Protein AF-A0A842VTM1-F1 (afdb_monomer_lite)

pLDDT: mean 89.2, std 11.97, range [50.06, 98.5]

Radius of gyration: 24.58 Å; chains: 1; bounding box: 63×64×57 Å

Secondary structure (DSSP, 8-state):
--HHHHHHHHHHHHHHHHHHHHHHHHHHHHHHHHHHHHGGGS--S---------------GGGS-HHHHHHHHHHHHHHHHHHHHHHHHHHTS-SS-SHHHHHHHHHHHHHHHHHHHHHHHHHHHHHH--SHHHHHHHHHHHHHHHHHHHHHHHHHHHHH----PPPPS-SEEEEETTEEEEEPTTT--EEEEEEEEE-SS-SSEEEEEE-SS-EEEEEGGGHHHHHHHHHTT-HHHHHHHHHHHT-TT--TTEETTTTEE--TTTSEEEEEEETTEEEEEEEE-TT--EEEEE-

Sequence (295 aa):
MSKLKEEQEKLEEQIWRIRDDISTLEQVKDKILNYFNSDNAGRSESAENSSILDGPLYYSADKVENTTKRMWVKDIKETYYMIVSAWQMLNACPRNEGKKRIEKAKSCIKFLRIAESAFGQSASELEILTDDEAKKLNKAWADAFQKCKAIINEAVDIFMGKEKPVPPKVNVKKINDNNFQLLCGVCGAVAVEFSVGKTWYHQNPGVLYTGIVKSTALHINHAESIMKLLEAHNIAELHKYLHEYMCYEGIDAYCPKCNKVYCSEHYRTREVWDEGFYDCTYGWCPEGHKRMIDD

Structure (mmCIF, N/CA/C/O backbone):
data_AF-A0A842VTM1-F1
#
_entry.id   AF-A0A842VTM1-F1
#
loop_
_atom_site.group_PDB
_atom_site.id
_atom_site.type_symbol
_atom_site.label_atom_id
_atom_site.label_alt_id
_atom_site.label_comp_id
_atom_site.label_asym_id
_atom_site.label_entity_id
_atom_site.label_seq_id
_atom_site.pdbx_PDB_ins_code
_atom_site.Cartn_x
_atom_site.Cartn_y
_atom_site.Cartn_z
_atom_site.occupancy
_atom_site.B_iso_or_equiv
_atom_site.auth_seq_id
_atom_site.auth_comp_id
_atom_site.auth_asym_id
_atom_site.auth_atom_id
_atom_site.pdbx_PDB_model_num
ATOM 1 N N . MET A 1 1 ? -5.957 -34.776 14.500 1.00 59.72 1 MET A N 1
ATOM 2 C CA . MET A 1 1 ? -4.765 -33.950 14.803 1.00 59.72 1 MET A CA 1
ATOM 3 C C . MET A 1 1 ? -5.245 -32.615 15.346 1.00 59.72 1 MET A C 1
ATOM 5 O O . MET A 1 1 ? -6.316 -32.189 14.936 1.00 59.72 1 MET A O 1
ATOM 9 N N . SER A 1 2 ? -4.547 -31.994 16.303 1.00 87.69 2 SER A N 1
ATOM 10 C CA . SER A 1 2 ? -4.934 -30.656 16.774 1.00 87.69 2 SER A CA 1
ATOM 11 C C . SER A 1 2 ? -4.714 -29.635 15.652 1.00 87.69 2 SER A C 1
ATOM 13 O O . SER A 1 2 ? -3.753 -29.759 14.898 1.00 87.69 2 SER A O 1
ATOM 15 N N . LYS A 1 3 ? -5.582 -28.622 15.552 1.00 84.00 3 LYS A N 1
ATOM 16 C CA . LYS A 1 3 ? -5.487 -27.518 14.576 1.00 84.00 3 LYS A CA 1
ATOM 17 C C . LYS A 1 3 ? -4.087 -26.877 14.523 1.00 84.00 3 LYS A C 1
ATOM 19 O O . LYS A 1 3 ? -3.592 -26.545 13.457 1.00 84.00 3 LYS A O 1
ATOM 24 N N . LEU A 1 4 ? -3.418 -26.801 15.676 1.00 78.75 4 LEU A N 1
ATOM 25 C CA . LEU A 1 4 ? -2.038 -26.322 15.806 1.00 78.75 4 LEU A CA 1
ATOM 26 C C . LEU A 1 4 ? -1.020 -27.162 15.022 1.00 78.75 4 LEU A C 1
ATOM 28 O O . LEU A 1 4 ? -0.070 -26.615 14.474 1.00 78.75 4 LEU A O 1
ATOM 32 N N . LYS A 1 5 ? -1.201 -28.486 14.966 1.00 82.88 5 LYS A N 1
ATOM 33 C CA . LYS A 1 5 ? -0.286 -29.375 14.242 1.00 82.88 5 LYS A CA 1
ATOM 34 C C . LYS A 1 5 ? -0.409 -29.189 12.727 1.00 82.88 5 LYS A C 1
ATOM 36 O O . LYS A 1 5 ? 0.606 -29.148 12.047 1.00 82.88 5 LYS A O 1
ATOM 41 N N . GLU A 1 6 ? -1.630 -29.011 12.229 1.00 87.62 6 GLU A N 1
ATOM 42 C CA . GLU A 1 6 ? -1.896 -28.726 10.812 1.00 87.62 6 GLU A CA 1
ATOM 43 C C . GLU A 1 6 ? -1.323 -27.361 10.392 1.00 87.62 6 GLU A C 1
ATOM 45 O O . GLU A 1 6 ? -0.655 -27.254 9.366 1.00 87.62 6 GLU A O 1
ATOM 50 N N . GLU A 1 7 ? -1.498 -26.324 11.219 1.00 84.00 7 GLU A N 1
ATOM 51 C CA . GLU A 1 7 ? -0.888 -25.007 10.983 1.00 84.00 7 GLU A CA 1
ATOM 52 C C . GLU A 1 7 ? 0.648 -25.071 10.992 1.00 84.00 7 GLU A C 1
ATOM 54 O O . GLU A 1 7 ? 1.300 -24.386 10.203 1.00 84.00 7 GLU A O 1
ATOM 59 N N . GLN A 1 8 ? 1.232 -25.914 11.849 1.00 82.25 8 GLN A N 1
ATOM 60 C CA . GLN A 1 8 ? 2.676 -26.120 11.899 1.00 82.25 8 GLN A CA 1
ATOM 61 C C . GLN A 1 8 ? 3.205 -26.853 10.658 1.00 82.25 8 GLN A C 1
ATOM 63 O O . GLN A 1 8 ? 4.218 -26.430 10.107 1.00 82.25 8 GLN A O 1
ATOM 68 N N . GLU A 1 9 ? 2.535 -27.914 10.206 1.00 87.62 9 GLU A N 1
ATOM 69 C CA . GLU A 1 9 ? 2.903 -28.644 8.982 1.00 87.62 9 GLU A CA 1
ATOM 70 C C . GLU A 1 9 ? 2.805 -27.727 7.750 1.00 87.62 9 GLU A C 1
ATOM 72 O O . GLU A 1 9 ? 3.742 -27.661 6.952 1.00 87.62 9 GLU A O 1
ATOM 77 N N . LYS A 1 10 ? 1.735 -26.922 7.651 1.00 86.62 10 LYS A N 1
ATOM 78 C CA . LYS A 1 10 ? 1.580 -25.918 6.585 1.00 86.62 10 LYS A CA 1
ATOM 79 C C . LYS A 1 10 ? 2.721 -24.897 6.589 1.00 86.62 10 LYS A C 1
ATOM 81 O O . LYS A 1 10 ? 3.226 -24.513 5.534 1.00 86.62 10 LYS A O 1
ATOM 86 N N . LEU A 1 11 ? 3.130 -24.445 7.771 1.00 83.38 11 LEU A N 1
ATOM 87 C CA . LEU A 1 11 ? 4.214 -23.481 7.913 1.00 83.38 11 LEU A CA 1
ATOM 88 C C . LEU A 1 11 ? 5.570 -24.071 7.493 1.00 83.38 11 LEU A C 1
ATOM 90 O O . LEU A 1 11 ? 6.365 -23.388 6.850 1.00 83.38 11 LEU A O 1
ATOM 94 N N . GLU A 1 12 ? 5.842 -25.329 7.838 1.00 85.00 12 GLU A N 1
ATOM 95 C CA . GLU A 1 12 ? 7.063 -26.019 7.407 1.00 85.00 12 GLU A CA 1
ATOM 96 C C . GLU A 1 12 ? 7.123 -26.148 5.885 1.00 85.00 12 GLU A C 1
ATOM 98 O O . GLU A 1 12 ? 8.155 -25.842 5.287 1.00 85.00 12 GLU A O 1
ATOM 103 N N . GLU A 1 13 ? 6.012 -26.526 5.253 1.00 88.00 13 GLU A N 1
ATOM 104 C CA . GLU A 1 13 ? 5.912 -26.589 3.795 1.00 88.00 13 GLU A CA 1
ATOM 105 C C . GLU A 1 13 ? 6.186 -25.222 3.146 1.00 88.00 13 GLU A C 1
ATOM 107 O O . GLU A 1 13 ? 6.947 -25.129 2.180 1.00 88.00 13 GLU A O 1
ATOM 112 N N . GLN A 1 14 ? 5.632 -24.140 3.701 1.00 83.62 14 GLN A N 1
ATOM 113 C CA . GLN A 1 14 ? 5.889 -22.787 3.205 1.00 83.62 14 GLN A CA 1
ATOM 114 C C . GLN A 1 14 ? 7.355 -22.376 3.340 1.00 83.62 14 GLN A C 1
ATOM 116 O O . GLN A 1 14 ? 7.910 -21.814 2.399 1.00 83.62 14 GLN A O 1
ATOM 121 N N . ILE A 1 15 ? 8.008 -22.674 4.467 1.00 82.94 15 ILE A N 1
ATOM 122 C CA . ILE A 1 15 ? 9.430 -22.351 4.669 1.00 82.94 15 ILE A CA 1
ATOM 123 C C . ILE A 1 15 ? 10.307 -23.026 3.606 1.00 82.94 15 ILE A C 1
ATOM 125 O O . ILE A 1 15 ? 11.253 -22.401 3.118 1.00 82.94 15 ILE A O 1
ATOM 129 N N . TRP A 1 16 ? 9.981 -24.264 3.224 1.00 86.56 16 TRP A N 1
ATOM 130 C CA . TRP A 1 16 ? 10.665 -24.969 2.139 1.00 86.56 16 TRP A CA 1
ATOM 131 C C . TRP A 1 16 ? 10.433 -24.311 0.781 1.00 86.56 16 TRP A C 1
ATOM 133 O O . TRP A 1 16 ? 11.401 -24.044 0.076 1.00 86.56 16 TRP A O 1
ATOM 143 N N . ARG A 1 17 ? 9.186 -23.961 0.447 1.00 85.06 17 ARG A N 1
ATOM 144 C CA . ARG A 1 17 ? 8.872 -23.267 -0.814 1.00 85.06 17 ARG A CA 1
ATOM 145 C C . ARG A 1 17 ? 9.597 -21.925 -0.943 1.00 85.06 17 ARG A C 1
ATOM 147 O O . ARG A 1 17 ? 10.120 -21.620 -2.009 1.00 85.06 17 ARG A O 1
ATOM 154 N N . ILE A 1 18 ? 9.700 -21.154 0.147 1.00 85.31 18 ILE A N 1
ATOM 155 C CA . ILE A 1 18 ? 10.439 -19.878 0.143 1.00 85.31 18 ILE A CA 1
ATOM 156 C C . ILE A 1 18 ? 11.908 -20.096 -0.243 1.00 85.31 18 ILE A C 1
ATOM 158 O O . ILE A 1 18 ? 12.477 -19.285 -0.968 1.00 85.31 18 ILE A O 1
ATOM 162 N N . ARG A 1 19 ? 12.536 -21.186 0.214 1.00 88.56 19 ARG A N 1
ATOM 163 C CA . ARG A 1 19 ? 13.936 -21.487 -0.113 1.00 88.56 19 ARG A CA 1
ATOM 164 C C . ARG A 1 19 ? 14.143 -21.693 -1.617 1.00 88.56 19 ARG A C 1
ATOM 166 O O . ARG A 1 19 ? 15.125 -21.186 -2.159 1.00 88.56 19 ARG A O 1
ATOM 173 N N . ASP A 1 20 ? 13.241 -22.415 -2.274 1.00 89.00 20 ASP A N 1
ATOM 174 C CA . ASP A 1 20 ? 13.338 -22.691 -3.713 1.00 89.00 20 ASP A CA 1
ATOM 175 C C . ASP A 1 20 ? 13.139 -21.410 -4.541 1.00 89.00 20 ASP A C 1
ATOM 177 O O . ASP A 1 20 ? 13.892 -21.139 -5.483 1.00 89.00 20 ASP A O 1
ATOM 181 N N . ASP A 1 21 ? 12.196 -20.559 -4.133 1.00 87.69 21 ASP A N 1
ATOM 182 C CA . ASP A 1 21 ? 11.973 -19.258 -4.770 1.00 87.69 21 ASP A CA 1
ATOM 183 C C . ASP A 1 21 ? 13.152 -18.295 -4.553 1.00 87.69 21 ASP A C 1
ATOM 185 O O . ASP A 1 21 ? 13.557 -17.600 -5.488 1.00 87.69 21 ASP A O 1
ATOM 189 N N . ILE A 1 22 ? 13.785 -18.308 -3.372 1.00 89.94 22 ILE A N 1
ATOM 190 C CA . ILE A 1 22 ? 15.028 -17.560 -3.115 1.00 89.94 22 ILE A CA 1
ATOM 191 C C . ILE A 1 22 ? 16.158 -18.042 -4.029 1.00 89.94 22 ILE A C 1
ATOM 193 O O . ILE A 1 22 ? 16.915 -17.216 -4.537 1.00 89.94 22 ILE A O 1
ATOM 197 N N . SER A 1 23 ? 16.269 -19.350 -4.282 1.00 92.38 23 SER A N 1
ATOM 198 C CA . SER A 1 23 ? 17.264 -19.872 -5.226 1.00 92.38 23 SER A CA 1
ATOM 199 C C . SER A 1 23 ? 17.006 -19.375 -6.651 1.00 92.38 23 SER A C 1
ATOM 201 O O . SER A 1 23 ? 17.942 -19.006 -7.360 1.00 92.38 23 SER A O 1
ATOM 203 N N . THR A 1 24 ? 15.739 -19.283 -7.060 1.00 91.38 24 THR A N 1
ATOM 204 C CA . THR A 1 24 ? 15.369 -18.685 -8.352 1.00 91.38 24 THR A CA 1
ATOM 205 C C . THR A 1 24 ? 15.750 -17.203 -8.406 1.00 91.38 24 THR A C 1
ATOM 207 O O . THR A 1 24 ? 16.348 -16.756 -9.386 1.00 91.38 24 THR A O 1
ATOM 210 N N . LEU A 1 25 ? 15.462 -16.445 -7.342 1.00 90.25 25 LEU A N 1
ATOM 211 C CA . LEU A 1 25 ? 15.837 -15.033 -7.222 1.00 90.25 25 LEU A CA 1
ATOM 212 C C . LEU A 1 25 ? 17.360 -14.844 -7.306 1.00 90.25 25 LEU A C 1
ATOM 214 O O . LEU A 1 25 ? 17.834 -13.943 -7.997 1.00 90.25 25 LEU A O 1
ATOM 218 N N . GLU A 1 26 ? 18.129 -15.719 -6.657 1.00 93.56 26 GLU A N 1
ATOM 219 C CA . GLU A 1 26 ? 19.592 -15.733 -6.709 1.00 93.56 26 GLU A CA 1
ATOM 220 C C . GLU A 1 26 ? 20.121 -15.965 -8.129 1.00 93.56 26 GLU A C 1
ATOM 222 O O . GLU A 1 26 ? 20.985 -15.216 -8.586 1.00 93.56 26 GLU A O 1
ATOM 227 N N . GLN A 1 27 ? 19.562 -16.937 -8.854 1.00 94.56 27 GLN A N 1
ATOM 228 C CA . GLN A 1 27 ? 19.950 -17.214 -10.239 1.00 94.56 27 GLN A CA 1
ATOM 229 C C . GLN A 1 27 ? 19.666 -16.028 -11.168 1.00 94.56 27 GLN A C 1
ATOM 231 O O . GLN A 1 27 ? 20.482 -15.717 -12.036 1.00 94.56 27 GLN A O 1
ATOM 236 N N . VAL A 1 28 ? 18.516 -15.361 -11.013 1.00 91.44 28 VAL A N 1
ATOM 237 C CA . VAL A 1 28 ? 18.182 -14.173 -11.817 1.00 91.44 28 VAL A CA 1
ATOM 238 C C . VAL A 1 28 ? 19.113 -13.011 -11.475 1.00 91.44 28 VAL A C 1
ATOM 240 O O . VAL A 1 28 ? 19.653 -12.384 -12.384 1.00 91.44 28 VAL A O 1
ATOM 243 N N . LYS A 1 29 ? 19.372 -12.779 -10.182 1.00 94.50 29 LYS A N 1
ATOM 244 C CA . LYS A 1 29 ? 20.353 -11.801 -9.696 1.00 94.50 29 LYS A CA 1
ATOM 245 C C . LYS A 1 29 ? 21.716 -12.037 -10.352 1.00 94.50 29 LYS A C 1
ATOM 247 O O . LYS A 1 29 ? 22.264 -11.115 -10.944 1.00 94.50 29 LYS A O 1
ATOM 252 N N . ASP A 1 30 ? 22.238 -13.263 -10.328 1.00 93.88 30 ASP A N 1
ATOM 253 C CA . ASP A 1 30 ? 23.542 -13.579 -10.930 1.00 93.88 30 ASP A CA 1
ATOM 254 C C . ASP A 1 30 ? 23.561 -13.367 -12.453 1.00 93.88 30 ASP A C 1
ATOM 256 O O . ASP A 1 30 ? 24.549 -12.861 -12.986 1.00 93.88 30 ASP A O 1
ATOM 260 N N . LYS A 1 31 ? 22.464 -13.671 -13.162 1.00 93.44 31 LYS A N 1
ATOM 261 C CA . LYS A 1 31 ? 22.344 -13.376 -14.602 1.00 93.44 31 LYS A CA 1
ATOM 262 C C . LYS A 1 31 ? 22.418 -11.878 -14.892 1.00 93.44 31 LYS A C 1
ATOM 264 O O . LYS A 1 31 ? 23.145 -11.488 -15.799 1.00 93.44 31 LYS A O 1
ATOM 269 N N . ILE A 1 32 ? 21.732 -11.048 -14.106 1.00 88.19 32 ILE A N 1
ATOM 270 C CA . ILE A 1 32 ? 21.782 -9.589 -14.272 1.00 88.19 32 ILE A CA 1
ATOM 271 C C . ILE A 1 32 ? 23.186 -9.049 -13.973 1.00 88.19 32 ILE A C 1
ATOM 273 O O . ILE A 1 32 ? 23.707 -8.215 -14.710 1.00 88.19 32 ILE A O 1
ATOM 277 N N . LEU A 1 33 ? 23.836 -9.552 -12.919 1.00 90.81 33 LEU A N 1
ATOM 278 C CA . LEU A 1 33 ? 25.212 -9.163 -12.603 1.00 90.81 33 LEU A CA 1
ATOM 279 C C . LEU A 1 33 ? 26.179 -9.533 -13.732 1.00 90.81 33 LEU A C 1
ATOM 281 O O . LEU A 1 33 ? 27.060 -8.743 -14.065 1.00 90.81 33 LEU A O 1
ATOM 285 N N . ASN A 1 34 ? 26.012 -10.712 -14.331 1.00 92.06 34 ASN A N 1
ATOM 286 C CA . ASN A 1 34 ? 26.827 -11.140 -15.463 1.00 92.06 34 ASN A CA 1
ATOM 287 C C . ASN A 1 34 ? 26.587 -10.272 -16.699 1.00 92.06 34 ASN A C 1
ATOM 289 O O . ASN A 1 34 ? 27.567 -9.855 -17.306 1.00 92.06 34 ASN A O 1
ATOM 293 N N . TYR A 1 35 ? 25.331 -9.940 -17.004 1.00 89.19 35 TYR A N 1
ATOM 294 C CA . TYR A 1 35 ? 24.962 -9.033 -18.093 1.00 89.19 35 TYR A CA 1
ATOM 295 C C . TYR A 1 35 ? 25.677 -7.674 -17.967 1.00 89.19 35 TYR A C 1
ATOM 297 O O . TYR A 1 35 ? 26.357 -7.231 -18.891 1.00 89.19 35 TYR A O 1
ATOM 305 N N . PHE A 1 36 ? 25.664 -7.061 -16.776 1.00 86.62 36 PHE A N 1
ATOM 306 C CA . PHE A 1 36 ? 26.380 -5.797 -16.554 1.00 86.62 36 PHE A CA 1
ATOM 307 C C . PHE A 1 36 ? 27.908 -5.911 -16.653 1.00 86.62 36 PHE A C 1
ATOM 309 O O . PHE A 1 36 ? 28.575 -4.916 -16.945 1.00 86.62 36 PHE A O 1
ATOM 316 N N . ASN A 1 37 ? 28.471 -7.096 -16.404 1.00 86.44 37 ASN A N 1
ATOM 317 C CA . ASN A 1 37 ? 29.911 -7.336 -16.470 1.00 86.44 37 ASN A CA 1
ATOM 318 C C . ASN A 1 37 ? 30.394 -7.706 -17.882 1.00 86.44 37 ASN A C 1
ATOM 320 O O . ASN A 1 37 ? 31.521 -7.353 -18.232 1.00 86.44 37 ASN A O 1
ATOM 324 N N . SER A 1 38 ? 29.581 -8.393 -18.695 1.00 84.94 38 SER A N 1
ATOM 325 C CA . SER A 1 38 ? 29.953 -8.818 -20.053 1.00 84.94 38 SER A CA 1
ATOM 326 C C . SER A 1 38 ? 30.080 -7.653 -21.032 1.00 84.94 38 SER A C 1
ATOM 328 O O . SER A 1 38 ? 30.970 -7.681 -21.880 1.00 84.94 38 SER A O 1
ATOM 330 N N . ASP A 1 39 ? 29.289 -6.592 -20.861 1.00 66.38 39 ASP A N 1
ATOM 331 C CA . ASP A 1 39 ? 29.388 -5.365 -21.671 1.00 66.38 39 ASP A CA 1
ATOM 332 C C . ASP A 1 39 ? 30.765 -4.692 -21.589 1.00 66.38 39 ASP A C 1
ATOM 334 O O . ASP A 1 39 ? 31.203 -4.019 -22.522 1.00 66.38 39 ASP A O 1
ATOM 338 N N . ASN A 1 40 ? 31.482 -4.876 -20.478 1.00 58.34 40 ASN A N 1
ATOM 339 C CA . ASN A 1 40 ? 32.806 -4.285 -20.302 1.00 58.34 40 ASN A CA 1
ATOM 340 C C . ASN A 1 40 ? 33.904 -5.040 -21.067 1.00 58.34 40 ASN A C 1
ATOM 342 O O . ASN A 1 40 ? 34.991 -4.495 -21.248 1.00 58.34 40 ASN A O 1
ATOM 346 N N . ALA A 1 41 ? 33.647 -6.269 -21.529 1.00 51.50 41 ALA A N 1
ATOM 347 C CA . ALA A 1 41 ? 34.656 -7.106 -22.178 1.00 51.50 41 ALA A CA 1
ATOM 348 C C . ALA A 1 41 ? 34.788 -6.863 -23.697 1.00 51.50 41 ALA A C 1
ATOM 350 O O . ALA A 1 41 ? 35.760 -7.317 -24.296 1.00 51.50 41 ALA A O 1
ATOM 351 N N . GLY A 1 42 ? 33.837 -6.155 -24.322 1.00 52.97 42 GLY A N 1
ATOM 352 C CA . GLY A 1 42 ? 33.762 -5.984 -25.782 1.00 52.97 42 GLY A CA 1
ATOM 353 C C . GLY A 1 42 ? 34.222 -4.630 -26.336 1.00 52.97 42 GLY A C 1
ATOM 354 O O . GLY A 1 42 ? 34.193 -4.437 -27.550 1.00 52.97 42 GLY A O 1
ATOM 355 N N . ARG A 1 43 ? 34.640 -3.677 -25.493 1.00 51.41 43 ARG A N 1
ATOM 356 C CA . ARG A 1 43 ? 35.055 -2.342 -25.956 1.00 51.41 43 ARG A CA 1
ATOM 357 C C . ARG A 1 43 ? 36.505 -2.323 -26.423 1.00 51.41 43 ARG A C 1
ATOM 359 O O . ARG A 1 43 ? 37.411 -2.060 -25.639 1.00 51.41 43 ARG A O 1
ATOM 366 N N . SER A 1 44 ? 36.713 -2.542 -27.720 1.00 50.06 44 SER A N 1
ATOM 367 C CA . SER A 1 44 ? 37.875 -1.981 -28.411 1.00 50.06 44 SER A CA 1
ATOM 368 C C . SER A 1 44 ? 37.686 -0.464 -28.541 1.00 50.06 44 SER A C 1
ATOM 370 O O . SER A 1 44 ? 36.618 -0.010 -28.945 1.00 50.06 44 SER A O 1
ATOM 372 N N . GLU A 1 45 ? 38.713 0.322 -28.214 1.00 55.56 45 GLU A N 1
ATOM 373 C CA . GLU A 1 45 ? 38.766 1.803 -28.216 1.00 55.56 45 GLU A CA 1
ATOM 374 C C . GLU A 1 45 ? 38.517 2.480 -29.589 1.00 55.56 45 GLU A C 1
ATOM 376 O O . GLU A 1 45 ? 38.883 3.628 -29.810 1.00 55.56 45 GLU A O 1
ATOM 381 N N . SER A 1 46 ? 37.909 1.804 -30.561 1.00 52.69 46 SER A N 1
ATOM 382 C CA . SER A 1 46 ? 37.946 2.195 -31.974 1.00 52.69 46 SER A CA 1
ATOM 383 C C . SER A 1 46 ? 36.732 2.989 -32.479 1.00 52.69 46 SER A C 1
ATOM 385 O O . SER A 1 46 ? 36.533 3.052 -33.689 1.00 52.69 46 SER A O 1
ATOM 387 N N . ALA A 1 47 ? 35.903 3.579 -31.612 1.00 52.91 47 ALA A N 1
ATOM 388 C CA . ALA A 1 47 ? 34.675 4.271 -32.033 1.00 52.91 47 ALA A CA 1
ATOM 389 C C . ALA A 1 47 ? 34.499 5.669 -31.410 1.00 52.91 47 ALA A C 1
ATOM 391 O O . ALA A 1 47 ? 33.432 6.014 -30.908 1.00 52.91 47 ALA A O 1
ATOM 392 N N . GLU A 1 48 ? 35.533 6.504 -31.483 1.00 51.19 48 GLU A N 1
ATOM 393 C CA . GLU A 1 48 ? 35.375 7.960 -31.410 1.00 51.19 48 GLU A CA 1
ATOM 394 C C . GLU A 1 48 ? 35.155 8.487 -32.836 1.00 51.19 48 GLU A C 1
ATOM 396 O O . GLU A 1 48 ? 36.107 8.525 -33.608 1.00 51.19 48 GLU A O 1
ATOM 401 N N . ASN A 1 49 ? 33.903 8.800 -33.211 1.00 53.47 49 ASN A N 1
ATOM 402 C CA . ASN A 1 49 ? 33.482 9.769 -34.256 1.00 53.47 49 ASN A CA 1
ATOM 403 C C . ASN A 1 49 ? 32.159 9.367 -34.939 1.00 53.47 49 ASN A C 1
ATOM 405 O O . ASN A 1 49 ? 32.130 9.068 -36.131 1.00 53.47 49 ASN A O 1
ATOM 409 N N . SER A 1 50 ? 31.032 9.410 -34.221 1.00 52.09 50 SER A N 1
ATOM 410 C CA . SER A 1 50 ? 29.713 9.407 -34.873 1.00 52.09 50 SER A CA 1
ATOM 411 C C . SER A 1 50 ? 28.866 10.567 -34.368 1.00 52.09 50 SER A C 1
ATOM 413 O O . SER A 1 50 ? 28.628 10.714 -33.171 1.00 52.09 50 SER A O 1
ATOM 415 N N . SER A 1 51 ? 28.456 11.399 -35.321 1.00 54.25 51 SER A N 1
ATOM 416 C CA . SER A 1 51 ? 27.806 12.696 -35.171 1.00 54.25 51 SER A CA 1
ATOM 417 C C . SER A 1 51 ? 26.435 12.642 -34.499 1.00 54.25 51 SER A C 1
ATOM 419 O O . SER A 1 51 ? 25.632 11.740 -34.736 1.00 54.25 51 SER A O 1
ATOM 421 N N . ILE A 1 52 ? 26.189 13.688 -33.717 1.00 57.22 52 ILE A N 1
ATOM 422 C CA . ILE A 1 52 ? 24.972 14.047 -32.989 1.00 57.22 52 ILE A CA 1
ATOM 423 C C . ILE A 1 52 ? 23.804 14.236 -33.973 1.00 57.22 52 ILE A C 1
ATOM 425 O O . ILE A 1 52 ? 23.872 15.092 -34.852 1.00 57.22 52 ILE A O 1
ATOM 429 N N . LEU A 1 53 ? 22.739 13.447 -33.819 1.00 51.38 53 LEU A N 1
ATOM 430 C CA . LEU A 1 53 ? 21.423 13.713 -34.403 1.00 51.38 53 LEU A CA 1
ATOM 431 C C . LEU A 1 53 ? 20.377 13.680 -33.281 1.00 51.38 53 LEU A C 1
ATOM 433 O O . LEU A 1 53 ? 20.334 12.730 -32.496 1.00 51.38 53 LEU A O 1
ATOM 437 N N . ASP A 1 54 ? 19.570 14.740 -33.224 1.00 57.41 54 ASP A N 1
ATOM 438 C CA . ASP A 1 54 ? 18.552 15.044 -32.211 1.00 57.41 54 ASP A CA 1
ATOM 439 C C . ASP A 1 54 ? 17.328 14.114 -32.312 1.00 57.41 54 ASP A C 1
ATOM 441 O O . ASP A 1 54 ? 16.281 14.471 -32.852 1.00 57.41 54 ASP A O 1
ATOM 445 N N . GLY A 1 55 ? 17.467 12.891 -31.802 1.00 60.72 55 GLY A N 1
ATOM 446 C CA . GLY A 1 55 ? 16.351 11.989 -31.508 1.00 60.72 55 GLY A CA 1
ATOM 447 C C . GLY A 1 55 ? 16.021 11.960 -30.008 1.00 60.72 55 GLY A C 1
ATOM 448 O O . GLY A 1 55 ? 16.864 12.346 -29.195 1.00 60.72 55 GLY A O 1
ATOM 449 N N . PRO A 1 56 ? 14.820 11.490 -29.609 1.00 57.44 56 PRO A N 1
ATOM 450 C CA . PRO A 1 56 ? 14.481 11.273 -28.201 1.00 57.44 56 PRO A CA 1
ATOM 451 C C . PRO A 1 56 ? 15.578 10.450 -27.511 1.00 57.44 56 PRO A C 1
ATOM 453 O O . PRO A 1 56 ? 16.067 9.474 -28.082 1.00 57.44 56 PRO A O 1
ATOM 456 N N . LEU A 1 57 ? 15.982 10.886 -26.311 1.00 52.00 57 LEU A N 1
ATOM 457 C CA . LEU A 1 57 ? 17.094 10.355 -25.510 1.00 52.00 57 LEU A CA 1
ATOM 458 C C . LEU A 1 57 ? 16.832 8.909 -25.049 1.00 52.00 57 LEU A C 1
ATOM 460 O O . LEU A 1 57 ? 16.627 8.638 -23.870 1.00 52.00 57 LEU A O 1
ATOM 464 N N . TYR A 1 58 ? 16.850 7.961 -25.980 1.00 56.22 58 TYR A N 1
ATOM 465 C CA . TYR A 1 58 ? 16.946 6.546 -25.668 1.00 56.22 58 TYR A CA 1
ATOM 466 C C . TYR A 1 58 ? 18.418 6.230 -25.415 1.00 56.22 58 TYR A C 1
ATOM 468 O O . TYR A 1 58 ? 19.252 6.247 -26.325 1.00 56.22 58 TYR A O 1
ATOM 476 N N . TYR A 1 59 ? 18.757 5.995 -24.149 1.00 52.22 59 TYR A N 1
ATOM 477 C CA . TYR A 1 59 ? 20.083 5.529 -23.774 1.00 52.22 59 TYR A CA 1
ATOM 478 C C . TYR A 1 59 ? 20.259 4.105 -24.309 1.00 52.22 59 TYR A C 1
ATOM 480 O O . TYR A 1 59 ? 19.556 3.184 -23.898 1.00 52.22 59 TYR A O 1
ATOM 488 N N . SER A 1 60 ? 21.196 3.912 -25.241 1.00 59.78 60 SER A N 1
ATOM 489 C CA . SER A 1 60 ? 21.706 2.566 -25.502 1.00 59.78 60 SER A CA 1
ATOM 490 C C . SER A 1 60 ? 22.425 2.070 -24.243 1.00 59.78 60 SER A C 1
ATOM 492 O O . SER A 1 60 ? 23.028 2.878 -23.530 1.00 59.78 60 SER A O 1
ATOM 494 N N . ALA A 1 61 ? 22.382 0.763 -23.960 1.00 58.28 61 ALA A N 1
ATOM 495 C CA . ALA A 1 61 ? 23.062 0.154 -22.805 1.00 58.28 61 ALA A CA 1
ATOM 496 C C . ALA A 1 61 ? 24.555 0.549 -22.721 1.00 58.28 61 ALA A C 1
ATOM 498 O O . ALA A 1 61 ? 25.124 0.708 -21.639 1.00 58.28 61 ALA A O 1
ATOM 499 N N . ASP A 1 62 ? 25.158 0.834 -23.878 1.00 60.75 62 ASP A N 1
ATOM 500 C CA . ASP A 1 62 ? 26.508 1.369 -24.026 1.00 60.75 62 ASP A CA 1
ATOM 501 C C . ASP A 1 62 ? 26.731 2.747 -23.374 1.00 60.75 62 ASP A C 1
ATOM 503 O O . ASP A 1 62 ? 27.843 3.081 -22.969 1.00 60.75 62 ASP A O 1
ATOM 507 N N . LYS A 1 63 ? 25.718 3.595 -23.242 1.00 66.06 63 LYS A N 1
ATOM 508 C CA . LYS A 1 63 ? 25.900 4.948 -22.690 1.00 66.06 63 LYS A CA 1
ATOM 509 C C . LYS A 1 63 ? 25.741 5.021 -21.175 1.00 66.06 63 LYS A C 1
ATOM 511 O O . LYS A 1 63 ? 25.928 6.095 -20.609 1.00 66.06 63 LYS A O 1
ATOM 516 N N . VAL A 1 64 ? 25.418 3.911 -20.510 1.00 78.19 64 VAL A N 1
ATOM 517 C CA . VAL A 1 64 ? 25.281 3.897 -19.052 1.00 78.19 64 VAL A CA 1
ATOM 518 C C . VAL A 1 64 ? 26.668 3.932 -18.412 1.00 78.19 64 VAL A C 1
ATOM 520 O O . VAL A 1 64 ? 27.464 3.004 -18.561 1.00 78.19 64 VAL A O 1
ATOM 523 N N . GLU A 1 65 ? 26.961 5.010 -17.685 1.00 85.31 65 GLU A N 1
ATOM 524 C CA . GLU A 1 65 ? 28.234 5.176 -16.989 1.00 85.31 65 GLU A CA 1
ATOM 525 C C . GLU A 1 65 ? 28.494 4.034 -15.992 1.00 85.31 65 GLU A C 1
ATOM 527 O O . GLU A 1 65 ? 27.592 3.546 -15.306 1.00 85.31 65 GLU A O 1
ATOM 532 N N . ASN A 1 66 ? 29.764 3.650 -15.828 1.00 84.62 66 ASN A N 1
ATOM 533 C CA . ASN A 1 66 ? 30.178 2.624 -14.861 1.00 84.62 66 ASN A CA 1
ATOM 534 C C . ASN A 1 66 ? 29.754 2.941 -13.416 1.00 84.62 66 ASN A C 1
ATOM 536 O O . ASN A 1 66 ? 29.631 2.043 -12.581 1.00 84.62 66 ASN A O 1
ATOM 540 N N . THR A 1 67 ? 29.563 4.216 -13.079 1.00 83.69 67 THR A N 1
ATOM 541 C CA . THR A 1 67 ? 29.041 4.625 -11.769 1.00 83.69 67 THR A CA 1
ATOM 542 C C . THR A 1 67 ? 27.572 4.244 -11.620 1.00 83.69 67 THR A C 1
ATOM 544 O O . THR A 1 67 ? 27.219 3.626 -10.618 1.00 83.69 67 THR A O 1
ATOM 547 N N . THR A 1 68 ? 26.757 4.492 -12.644 1.00 86.31 68 THR A N 1
ATOM 548 C CA . THR A 1 68 ? 25.345 4.100 -12.698 1.00 86.31 68 THR A CA 1
ATOM 549 C C . THR A 1 68 ? 25.185 2.580 -12.630 1.00 86.31 68 THR A C 1
ATOM 551 O O . THR A 1 68 ? 24.486 2.086 -11.751 1.00 86.31 68 THR A O 1
ATOM 554 N N . LYS A 1 69 ? 25.950 1.811 -13.424 1.00 86.75 69 LYS A N 1
ATOM 555 C CA . LYS A 1 69 ? 25.932 0.332 -13.353 1.00 86.75 69 LYS A CA 1
ATOM 556 C C . LYS A 1 69 ? 26.244 -0.195 -11.942 1.00 86.75 69 LYS A C 1
ATOM 558 O O . LYS A 1 69 ? 25.623 -1.147 -11.476 1.00 86.75 69 LYS A O 1
ATOM 563 N N . ARG A 1 70 ? 27.193 0.428 -11.227 1.00 88.38 70 ARG A N 1
ATOM 564 C CA . ARG A 1 70 ? 27.535 0.049 -9.840 1.00 88.38 70 ARG A CA 1
ATOM 565 C C . ARG A 1 70 ? 26.399 0.312 -8.852 1.00 88.38 70 ARG A C 1
ATOM 567 O O . ARG A 1 70 ? 26.263 -0.465 -7.907 1.00 88.38 70 ARG A O 1
ATOM 574 N N . MET A 1 71 ? 25.615 1.371 -9.053 1.00 89.44 71 MET A N 1
ATOM 575 C CA . MET A 1 71 ? 24.422 1.644 -8.244 1.00 89.44 71 MET A CA 1
ATOM 576 C C . MET A 1 71 ? 23.359 0.567 -8.474 1.00 89.44 71 MET A C 1
ATOM 578 O O . MET A 1 71 ? 22.939 -0.071 -7.516 1.00 89.44 71 MET A O 1
ATOM 582 N N . TRP A 1 72 ? 23.070 0.235 -9.730 1.00 91.00 72 TRP A N 1
ATOM 583 C CA . TRP A 1 72 ? 22.058 -0.769 -10.085 1.00 91.00 72 TRP A CA 1
ATOM 584 C C . TRP A 1 72 ? 22.400 -2.151 -9.508 1.00 91.00 72 TRP A C 1
ATOM 586 O O . TRP A 1 72 ? 21.584 -2.835 -8.890 1.00 91.00 72 TRP A O 1
ATOM 596 N N . VAL A 1 73 ? 23.674 -2.543 -9.623 1.00 90.62 73 VAL A N 1
ATOM 597 C CA . VAL A 1 73 ? 24.213 -3.772 -9.018 1.00 90.62 73 VAL A CA 1
ATOM 598 C C . VAL A 1 73 ? 24.049 -3.785 -7.496 1.00 90.62 73 VAL A C 1
ATOM 600 O O . VAL A 1 73 ? 23.813 -4.848 -6.911 1.00 90.62 73 VAL A O 1
ATOM 603 N N . LYS A 1 74 ? 24.215 -2.635 -6.836 1.00 94.06 74 LYS A N 1
ATOM 604 C CA . LYS A 1 74 ? 24.035 -2.515 -5.389 1.00 94.06 74 LYS A CA 1
ATOM 605 C C . LYS A 1 74 ? 22.567 -2.734 -5.014 1.00 94.06 74 LYS A C 1
ATOM 607 O O . LYS A 1 74 ? 22.324 -3.539 -4.118 1.00 94.06 74 LYS A O 1
ATOM 612 N N . ASP A 1 75 ? 21.628 -2.121 -5.725 1.00 92.88 75 ASP A N 1
ATOM 613 C CA . ASP A 1 75 ? 20.194 -2.187 -5.406 1.00 92.88 75 ASP A CA 1
ATOM 614 C C . ASP A 1 75 ? 19.615 -3.593 -5.646 1.00 92.88 75 ASP A C 1
ATOM 616 O O . ASP A 1 75 ? 18.848 -4.117 -4.832 1.00 92.88 75 ASP A O 1
ATOM 620 N N . ILE A 1 76 ? 20.085 -4.289 -6.688 1.00 92.88 76 ILE A N 1
ATOM 621 C CA . ILE A 1 76 ? 19.767 -5.707 -6.933 1.00 92.88 76 ILE A CA 1
ATOM 622 C C . ILE A 1 76 ? 20.262 -6.596 -5.782 1.00 92.88 76 ILE A C 1
ATOM 624 O O . ILE A 1 76 ? 19.533 -7.460 -5.282 1.00 92.88 76 ILE A O 1
ATOM 628 N N . LYS A 1 77 ? 21.509 -6.391 -5.332 1.00 94.25 77 LYS A N 1
ATOM 629 C CA . LYS A 1 77 ? 22.075 -7.139 -4.197 1.00 94.25 77 LYS A CA 1
ATOM 630 C C . LYS A 1 77 ? 21.328 -6.839 -2.904 1.00 94.25 77 LYS A C 1
ATOM 632 O O . LYS A 1 77 ? 21.052 -7.762 -2.143 1.00 94.25 77 LYS A O 1
ATOM 637 N N . GLU A 1 78 ? 21.005 -5.575 -2.660 1.00 96.44 78 GLU A N 1
ATOM 638 C CA . GLU A 1 78 ? 20.248 -5.144 -1.488 1.00 96.44 78 GLU A CA 1
ATOM 639 C C . GLU A 1 78 ? 18.869 -5.804 -1.460 1.00 96.44 78 GLU A C 1
ATOM 641 O O . GLU A 1 78 ? 18.532 -6.451 -0.470 1.00 96.44 78 GLU A O 1
ATOM 646 N N . THR A 1 79 ? 18.137 -5.780 -2.575 1.00 95.94 79 THR A N 1
ATOM 647 C CA . THR A 1 79 ? 16.855 -6.486 -2.725 1.00 95.94 79 THR A CA 1
ATOM 648 C C . THR A 1 79 ? 16.977 -7.964 -2.343 1.00 95.94 79 THR A C 1
ATOM 650 O O . THR A 1 79 ? 16.226 -8.451 -1.493 1.00 95.94 79 THR A O 1
ATOM 653 N N . TYR A 1 80 ? 17.957 -8.677 -2.914 1.00 96.62 80 TYR A N 1
ATOM 654 C CA . TYR A 1 80 ? 18.196 -10.093 -2.616 1.00 96.62 80 TYR A CA 1
ATOM 655 C C . TYR A 1 80 ? 18.488 -10.333 -1.127 1.00 96.62 80 TYR A C 1
ATOM 657 O O . TYR A 1 80 ? 17.831 -11.157 -0.488 1.00 96.62 80 TYR A O 1
ATOM 665 N N . TYR A 1 81 ? 19.436 -9.598 -0.541 1.00 97.19 81 TYR A N 1
ATOM 666 C CA . TYR A 1 81 ? 19.822 -9.797 0.858 1.00 97.19 81 TYR A CA 1
ATOM 667 C C . TYR A 1 81 ? 18.704 -9.441 1.840 1.00 97.19 81 TYR A C 1
ATOM 669 O O . TYR A 1 81 ? 18.590 -10.086 2.886 1.00 97.19 81 TYR A O 1
ATOM 677 N N . MET A 1 82 ? 17.856 -8.465 1.513 1.00 97.88 82 MET A N 1
ATOM 678 C CA . MET A 1 82 ? 16.693 -8.123 2.330 1.00 97.88 82 MET A CA 1
ATOM 679 C C . MET A 1 82 ? 15.622 -9.220 2.277 1.00 97.88 82 MET A C 1
ATOM 681 O O . MET A 1 82 ? 15.078 -9.572 3.325 1.00 97.88 82 MET A O 1
ATOM 685 N N . ILE A 1 83 ? 15.386 -9.844 1.115 1.00 97.12 83 ILE A N 1
ATOM 686 C CA . ILE A 1 83 ? 14.510 -11.026 0.997 1.00 97.12 83 ILE A CA 1
ATOM 687 C C . ILE A 1 83 ? 15.059 -12.206 1.811 1.00 97.12 83 ILE A C 1
ATOM 689 O O . ILE A 1 83 ? 14.329 -12.807 2.602 1.00 97.12 83 ILE A O 1
ATOM 693 N N . VAL A 1 84 ? 16.354 -12.510 1.681 1.00 96.06 84 VAL A N 1
ATOM 694 C CA . VAL A 1 84 ? 17.002 -13.587 2.450 1.00 96.06 84 VAL A CA 1
ATOM 695 C C . VAL A 1 84 ? 16.913 -13.320 3.952 1.00 96.06 84 VAL A C 1
ATOM 697 O O . VAL A 1 84 ? 16.575 -14.222 4.716 1.00 96.06 84 VAL A O 1
ATOM 700 N N . SER A 1 85 ? 17.154 -12.081 4.385 1.00 96.56 85 SER A N 1
ATOM 701 C CA . SER A 1 85 ? 17.050 -11.685 5.795 1.00 96.56 85 SER A CA 1
ATOM 702 C C . SER A 1 85 ? 15.620 -11.833 6.320 1.00 96.56 85 SER A C 1
ATOM 704 O O . SER A 1 85 ? 15.412 -12.362 7.415 1.00 96.56 85 SER A O 1
ATOM 706 N N . ALA A 1 86 ? 14.622 -11.431 5.525 1.00 95.94 86 ALA A N 1
ATOM 707 C CA . ALA A 1 86 ? 13.211 -11.604 5.851 1.00 95.94 86 ALA A CA 1
ATOM 708 C C . ALA A 1 86 ? 12.861 -13.090 6.057 1.00 95.94 86 ALA A C 1
ATOM 710 O O . ALA A 1 86 ? 12.243 -13.443 7.066 1.00 95.94 86 ALA A O 1
ATOM 711 N N . TRP A 1 87 ? 13.319 -13.971 5.163 1.00 95.00 87 TRP A N 1
ATOM 712 C CA . TRP A 1 87 ? 13.140 -15.419 5.297 1.00 95.00 87 TRP A CA 1
ATOM 713 C C . TRP A 1 87 ? 13.882 -16.003 6.503 1.00 95.00 87 TRP A C 1
ATOM 715 O O . TRP A 1 87 ? 13.288 -16.753 7.276 1.00 95.00 87 TRP A O 1
ATOM 725 N N . GLN A 1 88 ? 15.148 -15.639 6.726 1.00 94.19 88 GLN A N 1
ATOM 726 C CA . GLN A 1 88 ? 15.923 -16.107 7.881 1.00 94.19 88 GLN A CA 1
ATOM 727 C C . GLN A 1 88 ? 15.246 -15.728 9.205 1.00 94.19 88 GLN A C 1
ATOM 729 O O . GLN A 1 88 ? 15.212 -16.535 10.137 1.00 94.19 88 GLN A O 1
ATOM 734 N N . MET A 1 89 ? 14.654 -14.532 9.285 1.00 93.44 89 MET A N 1
ATOM 735 C CA . MET A 1 89 ? 13.871 -14.112 10.446 1.00 93.44 89 MET A CA 1
ATOM 736 C C . MET A 1 89 ? 12.639 -14.986 10.675 1.00 93.44 89 MET A C 1
ATOM 738 O O . MET A 1 89 ? 12.387 -15.371 11.820 1.00 93.44 89 MET A O 1
ATOM 742 N N . LEU A 1 90 ? 11.888 -15.304 9.616 1.00 90.69 90 LEU A N 1
ATOM 743 C CA . LEU A 1 90 ? 10.739 -16.209 9.696 1.00 90.69 90 LEU A CA 1
ATOM 744 C C . LEU A 1 90 ? 11.153 -17.621 10.091 1.00 90.69 90 LEU A C 1
ATOM 746 O O . LEU A 1 90 ? 10.560 -18.202 10.993 1.00 90.69 90 LEU A O 1
ATOM 750 N N . ASN A 1 91 ? 12.210 -18.150 9.483 1.00 89.81 91 ASN A N 1
ATOM 751 C CA . ASN A 1 91 ? 12.724 -19.476 9.800 1.00 89.81 91 ASN A CA 1
ATOM 752 C C . ASN A 1 91 ? 13.198 -19.569 11.264 1.00 89.81 91 ASN A C 1
ATOM 754 O O . ASN A 1 91 ? 13.033 -20.591 11.925 1.00 89.81 91 ASN A O 1
ATOM 758 N N . ALA A 1 92 ? 13.734 -18.471 11.807 1.00 90.19 92 ALA A N 1
ATOM 759 C CA . ALA A 1 92 ? 14.122 -18.357 13.209 1.00 90.19 92 ALA A CA 1
ATOM 760 C C . ALA A 1 92 ? 12.965 -17.959 14.151 1.00 90.19 92 ALA A C 1
ATOM 762 O O . ALA A 1 92 ? 13.207 -17.721 15.346 1.00 90.19 92 ALA A O 1
ATOM 763 N N . CYS A 1 93 ? 11.729 -17.802 13.662 1.00 88.44 93 CYS A N 1
ATOM 764 C CA . CYS A 1 93 ? 10.590 -17.473 14.516 1.00 88.44 93 CYS A CA 1
ATOM 765 C C . CYS A 1 93 ? 10.254 -18.652 15.440 1.00 88.44 93 CYS A C 1
ATOM 767 O O . CYS A 1 93 ? 10.124 -19.785 14.976 1.00 88.44 93 CYS A O 1
ATOM 769 N N . PRO A 1 94 ? 10.071 -18.410 16.753 1.00 84.69 94 PRO A N 1
ATOM 770 C CA . PRO A 1 94 ? 9.529 -19.424 17.644 1.00 84.69 94 PRO A CA 1
ATOM 771 C C . PRO A 1 94 ? 8.181 -19.920 17.119 1.00 84.69 94 PRO A C 1
ATOM 773 O O . PRO A 1 94 ? 7.304 -19.119 16.795 1.00 84.69 94 PRO A O 1
ATOM 776 N N . ARG A 1 95 ? 8.023 -21.243 17.053 1.00 78.94 95 ARG A N 1
ATOM 777 C CA . ARG A 1 95 ? 6.787 -21.889 16.586 1.00 78.94 95 ARG A CA 1
ATOM 778 C C . ARG A 1 95 ? 5.647 -21.732 17.592 1.00 78.94 95 ARG A C 1
ATOM 780 O O . ARG A 1 95 ? 4.490 -21.578 17.208 1.00 78.94 95 ARG A O 1
ATOM 787 N N . ASN A 1 96 ? 5.997 -21.703 18.874 1.00 76.81 96 ASN A N 1
ATOM 788 C CA . ASN A 1 96 ? 5.051 -21.524 19.967 1.00 76.81 96 ASN A CA 1
ATOM 789 C C . ASN A 1 96 ? 4.452 -20.110 19.945 1.00 76.81 96 ASN A C 1
ATOM 791 O O . ASN A 1 96 ? 5.109 -19.140 19.558 1.00 76.81 96 ASN A O 1
ATOM 795 N N . GLU A 1 97 ? 3.200 -20.002 20.380 1.00 71.81 97 GLU A N 1
ATOM 796 C CA . GLU A 1 97 ? 2.490 -18.731 20.504 1.00 71.81 97 GLU A CA 1
ATOM 797 C C . GLU A 1 97 ? 3.221 -17.754 21.441 1.00 71.81 97 GLU A C 1
ATOM 799 O O . GLU A 1 97 ? 3.904 -18.149 22.390 1.00 71.81 97 GLU A O 1
ATOM 804 N N . GLY A 1 98 ? 3.069 -16.452 21.183 1.00 83.94 98 GLY A N 1
ATOM 805 C CA . GLY A 1 98 ? 3.517 -15.406 22.100 1.00 83.94 98 GLY A CA 1
ATOM 806 C C . GLY A 1 98 ? 4.063 -14.149 21.427 1.00 83.94 98 GLY A C 1
ATOM 807 O O . GLY A 1 98 ? 4.290 -14.089 20.220 1.00 83.94 98 GLY A O 1
ATOM 808 N N . LYS A 1 99 ? 4.328 -13.127 22.251 1.00 86.06 99 LYS A N 1
ATOM 809 C CA . LYS A 1 99 ? 4.769 -11.790 21.807 1.00 86.06 99 LYS A CA 1
ATOM 810 C C . LYS A 1 99 ? 6.024 -11.824 20.924 1.00 86.06 99 LYS A C 1
ATOM 812 O O . LYS A 1 99 ? 6.064 -11.150 19.903 1.00 86.06 99 LYS A O 1
ATOM 817 N N . LYS A 1 100 ? 7.001 -12.679 21.257 1.00 87.56 100 LYS A N 1
ATOM 818 C CA . LYS A 1 100 ? 8.261 -12.820 20.500 1.00 87.56 100 LYS A CA 1
ATOM 819 C C . LYS A 1 100 ? 8.053 -13.287 19.054 1.00 87.56 100 LYS A C 1
ATOM 821 O O . LYS A 1 100 ? 8.797 -12.866 18.172 1.00 87.56 100 LYS A O 1
ATOM 826 N N . ARG A 1 101 ? 7.062 -14.154 18.805 1.00 87.94 101 ARG A N 1
ATOM 827 C CA . ARG A 1 101 ? 6.703 -14.622 17.455 1.00 87.94 101 ARG A CA 1
ATOM 828 C C . ARG A 1 101 ? 6.178 -13.454 16.616 1.00 87.94 101 ARG A C 1
ATOM 830 O O . ARG A 1 101 ? 6.693 -13.201 15.531 1.00 87.94 101 ARG A O 1
ATOM 837 N N . ILE A 1 102 ? 5.238 -12.686 17.171 1.00 87.94 102 ILE A N 1
ATOM 838 C CA . ILE A 1 102 ? 4.651 -11.504 16.521 1.00 87.94 102 ILE A CA 1
ATOM 839 C C . ILE A 1 102 ? 5.712 -10.425 16.260 1.00 87.94 102 ILE A C 1
ATOM 841 O O . ILE A 1 102 ? 5.746 -9.843 15.181 1.00 87.94 102 ILE A O 1
ATOM 845 N N . GLU A 1 103 ? 6.601 -10.151 17.217 1.00 89.56 103 GLU A N 1
ATOM 846 C CA . GLU A 1 103 ? 7.670 -9.154 17.060 1.00 89.56 103 GLU A CA 1
ATOM 847 C C . GLU A 1 103 ? 8.640 -9.504 15.924 1.00 89.56 103 GLU A C 1
ATOM 849 O O . GLU A 1 103 ? 9.010 -8.636 15.126 1.00 89.56 103 GLU A O 1
ATOM 854 N N . LYS A 1 104 ? 9.028 -10.779 15.803 1.00 91.12 104 LYS A N 1
ATOM 855 C CA . LYS A 1 104 ? 9.881 -11.230 14.699 1.00 91.12 104 LYS A CA 1
ATOM 856 C C . LYS A 1 104 ? 9.157 -11.190 13.353 1.00 91.12 104 LYS A C 1
ATOM 858 O O . LYS A 1 104 ? 9.742 -10.703 12.390 1.00 91.12 104 LYS A O 1
ATOM 863 N N . ALA A 1 105 ? 7.889 -11.597 13.292 1.00 91.25 105 ALA A N 1
ATOM 864 C CA . ALA A 1 105 ? 7.077 -11.464 12.080 1.00 91.25 105 ALA A CA 1
ATOM 865 C C . ALA A 1 105 ? 6.941 -9.990 11.645 1.00 91.25 105 ALA A C 1
ATOM 867 O O . ALA A 1 105 ? 7.168 -9.658 10.485 1.00 91.25 105 ALA A O 1
ATOM 868 N N . LYS A 1 106 ? 6.720 -9.064 12.589 1.00 90.44 106 LYS A N 1
ATOM 869 C CA . LYS A 1 106 ? 6.748 -7.613 12.320 1.00 90.44 106 LYS A CA 1
ATOM 870 C C . LYS A 1 106 ? 8.104 -7.127 11.808 1.00 90.44 106 LYS A C 1
ATOM 872 O O . LYS A 1 106 ? 8.167 -6.185 11.025 1.00 90.44 106 LYS A O 1
ATOM 877 N N . SER A 1 107 ? 9.192 -7.736 12.268 1.00 92.75 107 SER A N 1
ATOM 878 C CA . SER A 1 107 ? 10.541 -7.396 11.812 1.00 92.75 107 SER A CA 1
ATOM 879 C C . SER A 1 107 ? 10.780 -7.889 10.383 1.00 92.75 107 SER A C 1
ATOM 881 O O . SER A 1 107 ? 11.332 -7.140 9.585 1.00 92.75 107 SER A O 1
ATOM 883 N N . CYS A 1 108 ? 10.264 -9.070 10.024 1.00 94.50 108 CYS A N 1
ATOM 884 C CA . CYS A 1 108 ? 10.249 -9.580 8.650 1.00 94.50 108 CYS A CA 1
ATOM 885 C C . CYS A 1 108 ? 9.578 -8.591 7.674 1.00 94.50 108 CYS A C 1
ATOM 887 O O . CYS A 1 108 ? 10.162 -8.265 6.642 1.00 94.50 108 CYS A O 1
ATOM 889 N N . ILE A 1 109 ? 8.425 -8.015 8.046 1.00 92.81 109 ILE A N 1
ATOM 890 C CA . ILE A 1 109 ? 7.733 -6.992 7.233 1.00 92.81 109 ILE A CA 1
ATOM 891 C C . ILE A 1 109 ? 8.637 -5.784 6.945 1.00 92.81 109 ILE A C 1
ATOM 893 O O . ILE A 1 109 ? 8.620 -5.243 5.840 1.00 92.81 109 ILE A O 1
ATOM 897 N N . LYS A 1 110 ? 9.458 -5.355 7.915 1.00 93.81 110 LYS A N 1
ATOM 898 C CA . LYS A 1 110 ? 10.389 -4.234 7.704 1.00 93.81 110 LYS A CA 1
ATOM 899 C C . LYS A 1 110 ? 11.419 -4.560 6.622 1.00 93.81 110 LYS A C 1
ATOM 901 O O . LYS A 1 110 ? 11.648 -3.723 5.756 1.00 93.81 110 LYS A O 1
ATOM 906 N N . PHE A 1 111 ? 11.994 -5.763 6.648 1.00 96.06 111 PHE A N 1
ATOM 907 C CA . PHE A 1 111 ? 12.938 -6.215 5.621 1.00 96.06 111 PHE A CA 1
ATOM 908 C C . PHE A 1 111 ? 12.279 -6.313 4.243 1.00 96.06 111 PHE A C 1
ATOM 910 O O . PHE A 1 111 ? 12.847 -5.825 3.270 1.00 96.06 111 PHE A O 1
ATOM 917 N N . LEU A 1 112 ? 11.056 -6.848 4.161 1.00 95.38 112 LEU A N 1
ATOM 918 C CA . LEU A 1 112 ? 10.298 -6.885 2.907 1.00 95.38 112 LEU A CA 1
ATOM 919 C C . LEU A 1 112 ? 10.052 -5.491 2.320 1.00 95.38 112 LEU A C 1
ATOM 921 O O . LEU A 1 112 ? 10.187 -5.309 1.115 1.00 95.38 112 LEU A O 1
ATOM 925 N N . ARG A 1 113 ? 9.733 -4.497 3.156 1.00 93.00 113 ARG A N 1
ATOM 926 C CA . ARG A 1 113 ? 9.516 -3.118 2.695 1.00 93.00 113 ARG A CA 1
ATOM 927 C C . ARG A 1 113 ? 10.792 -2.476 2.147 1.00 93.00 113 ARG A C 1
ATOM 929 O O . ARG A 1 113 ? 10.729 -1.753 1.158 1.00 93.00 113 ARG A O 1
ATOM 936 N N . ILE A 1 114 ? 11.941 -2.733 2.778 1.00 94.12 114 ILE A N 1
ATOM 937 C CA . ILE A 1 114 ? 13.240 -2.268 2.266 1.00 94.12 114 ILE A CA 1
ATOM 938 C C . ILE A 1 114 ? 13.537 -2.953 0.926 1.00 94.12 114 ILE A C 1
ATOM 940 O O . ILE A 1 114 ? 13.890 -2.273 -0.034 1.00 94.12 114 ILE A O 1
ATOM 944 N N . ALA A 1 115 ? 13.313 -4.270 0.838 1.00 96.38 115 ALA A N 1
ATOM 945 C CA . ALA A 1 115 ? 13.481 -5.026 -0.401 1.00 96.38 115 ALA A CA 1
ATOM 946 C C . ALA A 1 115 ? 12.602 -4.480 -1.536 1.00 96.38 115 ALA A C 1
ATOM 948 O O . ALA A 1 115 ? 13.067 -4.363 -2.658 1.00 96.38 115 ALA A O 1
ATOM 949 N N . GLU A 1 116 ? 11.352 -4.117 -1.248 1.00 95.50 116 GLU A N 1
ATOM 950 C CA . GLU A 1 116 ? 10.424 -3.542 -2.227 1.00 95.50 116 GLU A CA 1
ATOM 951 C C . GLU A 1 116 ? 10.878 -2.178 -2.752 1.00 95.50 116 GLU A C 1
ATOM 953 O O . GLU A 1 116 ? 10.780 -1.921 -3.950 1.00 95.50 116 GLU A O 1
ATOM 958 N N . SER A 1 117 ? 11.426 -1.327 -1.882 1.00 92.62 117 SER A N 1
ATOM 959 C CA . SER A 1 117 ? 11.994 -0.044 -2.303 1.00 92.62 117 SER A CA 1
ATOM 960 C C . SER A 1 117 ? 13.200 -0.234 -3.227 1.00 92.62 117 SER A C 1
ATOM 962 O O . SER A 1 117 ? 13.256 0.390 -4.285 1.00 92.62 117 SER A O 1
ATOM 964 N N . ALA A 1 118 ? 14.146 -1.101 -2.846 1.00 93.12 118 ALA A N 1
ATOM 965 C CA . ALA A 1 118 ? 15.329 -1.399 -3.657 1.00 93.12 118 ALA A CA 1
ATOM 966 C C . ALA A 1 118 ? 14.955 -2.103 -4.977 1.00 93.12 118 ALA A C 1
ATOM 968 O O . ALA A 1 118 ? 15.521 -1.811 -6.030 1.00 93.12 118 ALA A O 1
ATOM 969 N N . PHE A 1 119 ? 13.938 -2.972 -4.944 1.00 96.31 119 PHE A N 1
ATOM 970 C CA . PHE A 1 119 ? 13.386 -3.615 -6.131 1.00 96.31 119 PHE A CA 1
ATOM 971 C C . PHE A 1 119 ? 12.842 -2.576 -7.111 1.00 96.31 119 PHE A C 1
ATOM 973 O O . PHE A 1 119 ? 13.227 -2.607 -8.275 1.00 96.31 119 PHE A O 1
ATOM 980 N N . GLY A 1 120 ? 12.000 -1.643 -6.649 1.00 91.88 120 GLY A N 1
ATOM 981 C CA . GLY A 1 120 ? 11.420 -0.604 -7.504 1.00 91.88 120 GLY A CA 1
ATOM 982 C C . GLY A 1 120 ? 12.484 0.237 -8.214 1.00 91.88 120 GLY A C 1
ATOM 983 O O . GLY A 1 120 ? 12.368 0.469 -9.415 1.00 91.88 120 GLY A O 1
ATOM 984 N N . GLN A 1 121 ? 13.553 0.606 -7.498 1.00 92.19 121 GLN A N 1
ATOM 985 C CA . GLN A 1 121 ? 14.717 1.282 -8.083 1.00 92.19 121 GLN A CA 1
ATOM 986 C C . GLN A 1 121 ? 15.347 0.421 -9.186 1.00 92.19 121 GLN A C 1
ATOM 988 O O . GLN A 1 121 ? 15.279 0.798 -10.354 1.00 92.19 121 GLN A O 1
ATOM 993 N N . SER A 1 122 ? 15.809 -0.789 -8.856 1.00 92.88 122 SER A N 1
ATOM 994 C CA . SER A 1 122 ? 16.454 -1.680 -9.834 1.00 92.88 122 SER A CA 1
ATOM 995 C C . SER A 1 122 ? 15.581 -2.049 -11.047 1.00 92.88 122 SER A C 1
ATOM 997 O O . SER A 1 122 ? 16.091 -2.198 -12.155 1.00 92.88 122 SER A O 1
ATOM 999 N N . ALA A 1 123 ? 14.264 -2.194 -10.870 1.00 91.38 123 ALA A N 1
ATOM 1000 C CA . ALA A 1 123 ? 13.339 -2.554 -11.941 1.00 91.38 123 ALA A CA 1
ATOM 1001 C C . ALA A 1 123 ? 13.127 -1.396 -12.927 1.00 91.38 123 ALA A C 1
ATOM 1003 O O . ALA A 1 123 ? 13.154 -1.618 -14.138 1.00 91.38 123 ALA A O 1
ATOM 1004 N N . S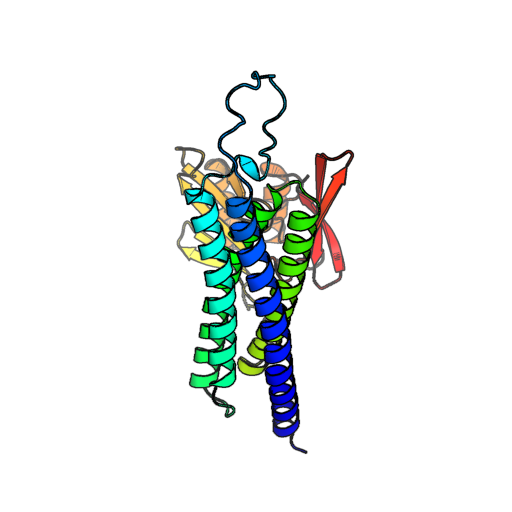ER A 1 124 ? 12.970 -0.166 -12.418 1.00 89.00 124 SER A N 1
ATOM 1005 C CA . SER A 1 124 ? 12.894 1.044 -13.254 1.00 89.00 124 SER A CA 1
ATOM 1006 C C . SER A 1 124 ? 14.189 1.293 -14.028 1.00 89.00 124 SER A C 1
ATOM 1008 O O . SER A 1 124 ? 14.166 1.682 -15.190 1.00 89.00 124 SER A O 1
ATOM 1010 N N . GLU A 1 125 ? 15.330 0.998 -13.412 1.00 88.62 125 GLU A N 1
ATOM 1011 C CA . GLU A 1 125 ? 16.645 1.111 -14.035 1.00 88.62 125 GLU A CA 1
ATOM 1012 C C . GLU A 1 125 ? 16.829 0.103 -15.177 1.00 88.62 125 GLU A C 1
ATOM 1014 O O . GLU A 1 125 ? 17.280 0.466 -16.263 1.00 88.62 125 GLU A O 1
ATOM 1019 N N . LEU A 1 126 ? 16.412 -1.151 -14.973 1.00 87.31 126 LEU A N 1
ATOM 1020 C CA . LEU A 1 126 ? 16.402 -2.169 -16.025 1.00 87.31 126 LEU A CA 1
ATOM 1021 C C . LEU A 1 126 ? 15.401 -1.862 -17.148 1.00 87.31 126 LEU A C 1
ATOM 1023 O O . LEU A 1 126 ? 15.609 -2.297 -18.275 1.00 87.31 126 LEU A O 1
ATOM 1027 N N . GLU A 1 127 ? 14.324 -1.130 -16.866 1.00 89.94 127 GLU A N 1
ATOM 1028 C CA . GLU A 1 127 ? 13.329 -0.722 -17.866 1.00 89.94 127 GLU A CA 1
ATOM 1029 C C . GLU A 1 127 ? 13.861 0.341 -18.840 1.00 89.94 127 GLU A C 1
ATOM 1031 O O . GLU A 1 127 ? 13.433 0.390 -19.994 1.00 89.94 127 GLU A O 1
ATOM 1036 N N . ILE A 1 128 ? 14.846 1.143 -18.416 1.00 88.56 128 ILE A N 1
ATOM 1037 C CA . ILE A 1 128 ? 15.542 2.105 -19.288 1.00 88.56 128 ILE A CA 1
ATOM 1038 C C . ILE A 1 128 ? 16.320 1.378 -20.396 1.00 88.56 128 ILE A C 1
ATOM 1040 O O . ILE A 1 128 ? 16.493 1.914 -21.494 1.00 88.56 128 ILE A O 1
ATOM 1044 N N . LEU A 1 129 ? 16.787 0.156 -20.129 1.00 86.00 129 LEU A N 1
ATOM 1045 C CA . LEU A 1 129 ? 17.492 -0.657 -21.110 1.00 86.00 129 LEU A CA 1
ATOM 1046 C C . LEU A 1 129 ? 16.502 -1.221 -22.135 1.00 86.00 129 LEU A C 1
ATOM 1048 O O . LEU A 1 129 ? 15.541 -1.922 -21.816 1.00 86.00 129 LEU A O 1
ATOM 1052 N N . THR A 1 130 ? 16.733 -0.896 -23.404 1.00 85.44 130 THR A N 1
ATOM 1053 C CA . THR A 1 130 ? 15.772 -1.178 -24.479 1.00 85.44 130 THR A CA 1
ATOM 1054 C C . THR A 1 130 ? 15.994 -2.516 -25.179 1.00 85.44 130 THR A C 1
ATOM 1056 O O . THR A 1 130 ? 15.100 -2.955 -25.915 1.00 85.44 130 THR A O 1
ATOM 1059 N N . ASP A 1 131 ? 17.132 -3.176 -24.952 1.00 89.69 131 ASP A N 1
ATOM 1060 C CA . ASP A 1 131 ? 17.446 -4.463 -25.565 1.00 89.69 131 ASP A CA 1
ATOM 1061 C C . ASP A 1 131 ? 16.588 -5.608 -25.001 1.00 89.69 131 ASP A C 1
ATOM 1063 O O . ASP A 1 131 ? 16.089 -5.587 -23.871 1.00 89.69 131 ASP A O 1
ATOM 1067 N N . ASP A 1 13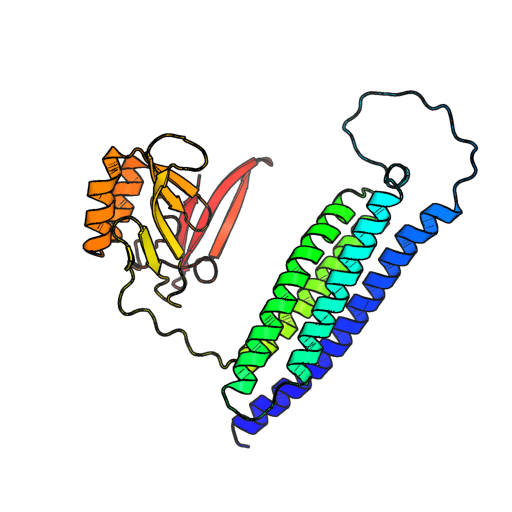2 ? 16.384 -6.629 -25.832 1.00 91.38 132 ASP A N 1
ATOM 1068 C CA . ASP A 1 132 ? 15.492 -7.746 -25.516 1.00 91.38 132 ASP A CA 1
ATOM 1069 C C . ASP A 1 132 ? 15.994 -8.601 -24.348 1.00 91.38 132 ASP A C 1
ATOM 1071 O O . ASP A 1 132 ? 15.188 -9.245 -23.668 1.00 91.38 132 ASP A O 1
ATOM 1075 N N . GLU A 1 133 ? 17.308 -8.650 -24.118 1.00 90.75 133 GLU A N 1
ATOM 1076 C CA . GLU A 1 133 ? 17.884 -9.396 -23.003 1.00 90.75 133 GLU A CA 1
ATOM 1077 C C . GLU A 1 133 ? 17.581 -8.698 -21.676 1.00 90.75 133 GLU A C 1
ATOM 1079 O O . GLU A 1 133 ? 17.021 -9.337 -20.780 1.00 90.75 133 GLU A O 1
ATOM 1084 N N . ALA A 1 134 ? 17.819 -7.387 -21.580 1.00 89.38 134 ALA A N 1
ATOM 1085 C CA . ALA A 1 134 ? 17.470 -6.597 -20.405 1.00 89.38 134 ALA A CA 1
ATOM 1086 C C . ALA A 1 134 ? 15.973 -6.671 -20.072 1.00 89.38 134 ALA A C 1
ATOM 1088 O O . ALA A 1 134 ? 15.610 -6.923 -18.923 1.00 89.38 134 ALA A O 1
ATOM 1089 N N . LYS A 1 135 ? 15.084 -6.575 -21.072 1.00 91.31 135 LYS A N 1
ATOM 1090 C CA . LYS A 1 135 ? 13.630 -6.736 -20.868 1.00 91.31 135 LYS A CA 1
ATOM 1091 C C . LYS A 1 135 ? 13.259 -8.112 -20.313 1.00 91.31 135 LYS A C 1
ATOM 1093 O O . LYS A 1 135 ? 12.429 -8.215 -19.405 1.00 91.31 135 LYS A O 1
ATOM 1098 N N . LYS A 1 136 ? 13.868 -9.185 -20.834 1.00 93.69 136 LYS A N 1
ATOM 1099 C CA . LYS A 1 136 ? 13.660 -10.555 -20.325 1.00 93.69 136 LYS A CA 1
ATOM 1100 C C . LYS A 1 136 ? 14.153 -10.693 -18.888 1.00 93.69 136 LYS A C 1
ATOM 1102 O O . LYS A 1 136 ? 13.461 -11.308 -18.076 1.00 93.69 136 LYS A O 1
ATOM 1107 N N . LEU A 1 137 ? 15.317 -10.126 -18.578 1.00 92.44 137 LEU A N 1
ATOM 1108 C CA . LEU A 1 137 ? 15.885 -10.130 -17.233 1.00 92.44 137 LEU A CA 1
ATOM 1109 C C . LEU A 1 137 ? 15.022 -9.331 -16.253 1.00 92.44 137 LEU A C 1
ATOM 1111 O O . LEU A 1 137 ? 14.732 -9.845 -15.177 1.00 92.44 137 LEU A O 1
ATOM 1115 N N . ASN A 1 138 ? 14.540 -8.146 -16.638 1.00 93.44 138 ASN A N 1
ATOM 1116 C CA . ASN A 1 138 ? 13.662 -7.324 -15.804 1.00 93.44 138 ASN A CA 1
ATOM 1117 C C . ASN A 1 138 ? 12.357 -8.057 -15.472 1.00 93.44 138 ASN A C 1
ATOM 1119 O O . ASN A 1 138 ? 11.956 -8.150 -14.314 1.00 93.44 138 ASN A O 1
ATOM 1123 N N . LYS A 1 139 ? 11.731 -8.683 -16.478 1.00 95.06 139 LYS A N 1
ATOM 1124 C CA . LYS A 1 139 ? 10.538 -9.507 -16.259 1.00 95.06 139 LYS A CA 1
ATOM 1125 C C . LYS A 1 139 ? 10.818 -10.680 -15.316 1.00 95.06 139 LYS A C 1
ATOM 1127 O O . LYS A 1 139 ? 10.064 -10.897 -14.373 1.00 95.06 139 LYS A O 1
ATOM 1132 N N . ALA A 1 140 ? 11.903 -11.423 -15.544 1.00 93.56 140 ALA A N 1
ATOM 1133 C CA . ALA A 1 140 ? 12.277 -12.546 -14.685 1.00 93.56 140 ALA A CA 1
ATOM 1134 C C . ALA A 1 140 ? 12.571 -12.100 -13.241 1.00 93.56 140 ALA A C 1
ATOM 1136 O O . ALA A 1 140 ? 12.235 -12.814 -12.295 1.00 93.56 140 ALA A O 1
ATOM 1137 N N . TRP A 1 141 ? 13.171 -10.920 -13.074 1.00 94.81 141 TRP A N 1
ATOM 1138 C CA . TRP A 1 141 ? 13.453 -10.305 -11.780 1.00 94.81 141 TRP A CA 1
ATOM 1139 C C . TRP A 1 141 ? 12.172 -9.931 -11.042 1.00 94.81 141 TRP A C 1
ATOM 1141 O O . TRP A 1 141 ? 11.993 -10.334 -9.892 1.00 94.81 141 TRP A O 1
ATOM 1151 N N . ALA A 1 142 ? 11.249 -9.250 -11.725 1.00 94.44 142 ALA A N 1
ATOM 1152 C CA . ALA A 1 142 ? 9.937 -8.910 -11.193 1.00 94.44 142 ALA A CA 1
ATOM 1153 C C . ALA A 1 142 ? 9.146 -10.157 -10.784 1.00 94.44 142 ALA A C 1
ATOM 1155 O O . ALA A 1 142 ? 8.661 -10.234 -9.654 1.00 94.44 142 ALA A O 1
ATOM 1156 N N . ASP A 1 143 ? 9.081 -11.168 -11.652 1.00 93.94 143 ASP A N 1
ATOM 1157 C CA . ASP A 1 143 ? 8.368 -12.415 -11.374 1.00 93.94 143 ASP A CA 1
ATOM 1158 C C . ASP A 1 143 ? 8.959 -13.145 -10.152 1.00 93.94 143 ASP A C 1
ATOM 1160 O O . ASP A 1 143 ? 8.214 -13.609 -9.285 1.00 93.94 143 ASP A O 1
ATOM 1164 N N . ALA A 1 144 ? 10.292 -13.243 -10.052 1.00 93.31 144 ALA A N 1
ATOM 1165 C CA . ALA A 1 144 ? 10.965 -13.899 -8.928 1.00 93.31 144 ALA A CA 1
ATOM 1166 C C . ALA A 1 144 ? 10.773 -13.135 -7.607 1.00 93.31 144 ALA A C 1
ATOM 1168 O O . ALA A 1 144 ? 10.478 -13.745 -6.574 1.00 93.31 144 ALA A O 1
ATOM 1169 N N . PHE A 1 145 ? 10.893 -11.804 -7.638 1.00 95.81 145 PHE A N 1
ATOM 1170 C CA . PHE A 1 145 ? 10.685 -10.956 -6.468 1.00 95.81 145 PHE A CA 1
ATOM 1171 C C . PHE A 1 145 ? 9.245 -11.051 -5.951 1.00 95.81 145 PHE A C 1
ATOM 1173 O O . PHE A 1 145 ? 9.034 -11.288 -4.760 1.00 95.81 145 PHE A O 1
ATOM 1180 N N . GLN A 1 146 ? 8.249 -10.928 -6.837 1.00 94.69 146 GLN A N 1
ATOM 1181 C CA . GLN A 1 146 ? 6.838 -10.984 -6.448 1.00 94.69 146 GLN A CA 1
ATOM 1182 C C . GLN A 1 146 ? 6.456 -12.347 -5.862 1.00 94.69 146 GLN A C 1
ATOM 1184 O O . GLN A 1 146 ? 5.729 -12.393 -4.869 1.00 94.69 146 GLN A O 1
ATOM 1189 N N . LYS A 1 147 ? 6.991 -13.450 -6.405 1.00 92.62 147 LYS A N 1
ATOM 1190 C CA . LYS A 1 147 ? 6.811 -14.793 -5.825 1.00 92.62 147 LYS A CA 1
ATOM 1191 C C . LYS A 1 147 ? 7.367 -14.878 -4.404 1.00 92.62 147 LYS A C 1
ATOM 1193 O O . LYS A 1 147 ? 6.619 -15.212 -3.485 1.00 92.62 147 LYS A O 1
ATOM 1198 N N . CYS A 1 148 ? 8.625 -14.475 -4.198 1.00 94.19 148 CYS A N 1
ATOM 1199 C CA . CYS A 1 148 ? 9.240 -14.456 -2.866 1.00 94.19 148 CYS A CA 1
ATOM 1200 C C . CYS A 1 148 ? 8.427 -13.601 -1.883 1.00 94.19 148 CYS A C 1
ATOM 1202 O O . CYS A 1 148 ? 8.096 -14.053 -0.786 1.00 94.19 148 CYS A O 1
ATOM 1204 N N . LYS A 1 149 ? 8.064 -12.376 -2.285 1.00 95.38 149 LYS A N 1
ATOM 1205 C CA . LYS A 1 149 ? 7.271 -11.446 -1.473 1.00 95.38 149 LYS A CA 1
ATOM 1206 C C . LYS A 1 149 ? 5.926 -12.056 -1.078 1.00 95.38 149 LYS A C 1
ATOM 1208 O O . LYS A 1 149 ? 5.552 -11.988 0.092 1.00 95.38 149 LYS A O 1
ATOM 1213 N N . ALA A 1 150 ? 5.211 -12.659 -2.026 1.00 92.00 150 ALA A N 1
ATOM 1214 C CA . ALA A 1 150 ? 3.904 -13.259 -1.785 1.00 92.00 150 ALA A CA 1
ATOM 1215 C C . ALA A 1 150 ? 3.974 -14.404 -0.763 1.00 92.00 150 ALA A C 1
ATOM 1217 O O . ALA A 1 150 ? 3.203 -14.400 0.197 1.00 92.00 150 ALA A O 1
ATOM 1218 N N . ILE A 1 151 ? 4.916 -15.342 -0.918 1.00 92.69 151 ILE A N 1
ATOM 1219 C CA . ILE A 1 151 ? 5.025 -16.485 0.003 1.00 92.69 151 ILE A CA 1
ATOM 1220 C C . ILE A 1 151 ? 5.510 -16.040 1.389 1.00 92.69 151 ILE A C 1
ATOM 1222 O O . ILE A 1 151 ? 4.982 -16.505 2.401 1.00 92.69 151 ILE A O 1
ATOM 1226 N N . ILE A 1 152 ? 6.468 -15.107 1.470 1.00 93.88 152 ILE A N 1
ATOM 1227 C CA . ILE A 1 152 ? 6.920 -14.565 2.761 1.00 93.88 152 ILE A CA 1
ATOM 1228 C C . ILE A 1 152 ? 5.762 -13.847 3.469 1.00 93.88 152 ILE A C 1
ATOM 1230 O O . ILE A 1 152 ? 5.568 -14.067 4.663 1.00 93.88 152 ILE A O 1
ATOM 1234 N N . ASN A 1 153 ? 4.954 -13.054 2.757 1.00 92.50 153 ASN A N 1
ATOM 1235 C CA . ASN A 1 153 ? 3.763 -12.419 3.331 1.00 92.50 153 ASN A CA 1
ATOM 1236 C C . ASN A 1 153 ? 2.732 -13.445 3.825 1.00 92.50 153 ASN A C 1
ATOM 1238 O O . ASN A 1 153 ? 2.218 -13.295 4.931 1.00 92.50 153 ASN A O 1
ATOM 1242 N N . GLU A 1 154 ? 2.463 -14.516 3.069 1.00 90.38 154 GLU A N 1
ATOM 1243 C CA . GLU A 1 154 ? 1.548 -15.573 3.526 1.00 90.38 154 GLU A CA 1
ATOM 1244 C C . GLU A 1 154 ? 2.054 -16.237 4.820 1.00 90.38 154 GLU A C 1
ATOM 1246 O O . GLU A 1 154 ? 1.278 -16.485 5.748 1.00 90.38 154 GLU A O 1
ATOM 1251 N N . ALA A 1 155 ? 3.362 -16.488 4.914 1.00 90.94 155 ALA A N 1
ATOM 1252 C CA . ALA A 1 155 ? 3.973 -17.034 6.120 1.00 90.94 155 ALA A CA 1
ATOM 1253 C C . ALA A 1 155 ? 3.892 -16.043 7.297 1.00 90.94 155 ALA A C 1
ATOM 1255 O O . ALA A 1 155 ? 3.537 -16.437 8.411 1.00 90.94 155 ALA A O 1
ATOM 1256 N N . VAL A 1 156 ? 4.165 -14.752 7.066 1.00 91.81 156 VAL A N 1
ATOM 1257 C CA . VAL A 1 156 ? 4.004 -13.681 8.068 1.00 91.81 156 VAL A CA 1
ATOM 1258 C C . VAL A 1 156 ? 2.577 -13.654 8.613 1.00 91.81 156 VAL A C 1
ATOM 1260 O O . VAL A 1 156 ? 2.412 -13.618 9.832 1.00 91.81 156 VAL A O 1
ATOM 1263 N N . ASP A 1 157 ? 1.561 -13.732 7.752 1.00 88.50 157 ASP A N 1
ATOM 1264 C CA . ASP A 1 157 ? 0.149 -13.747 8.153 1.00 88.50 157 ASP A CA 1
ATOM 1265 C C . ASP A 1 157 ? -0.169 -14.916 9.093 1.00 88.50 157 ASP A C 1
ATOM 1267 O O . ASP A 1 157 ? -0.885 -14.759 10.088 1.00 88.50 157 ASP A O 1
ATOM 1271 N N . ILE A 1 158 ? 0.385 -16.097 8.808 1.00 87.44 158 ILE A N 1
ATOM 1272 C CA . ILE A 1 158 ? 0.257 -17.265 9.686 1.00 87.44 158 ILE A CA 1
ATOM 1273 C C . ILE A 1 158 ? 0.952 -16.990 11.021 1.00 87.44 158 ILE A C 1
ATOM 1275 O O . ILE A 1 158 ? 0.383 -17.252 12.083 1.00 87.44 158 ILE A O 1
ATOM 1279 N N . PHE A 1 159 ? 2.160 -16.420 11.012 1.00 86.38 159 PHE A N 1
ATOM 1280 C CA . PHE A 1 159 ? 2.899 -16.128 12.241 1.00 86.38 159 PHE A CA 1
ATOM 1281 C C . PHE A 1 159 ? 2.253 -15.054 13.111 1.00 86.38 159 PHE A C 1
ATOM 1283 O O . PHE A 1 159 ? 2.259 -15.194 14.335 1.00 86.38 159 PHE A O 1
ATOM 1290 N N . MET A 1 160 ? 1.711 -14.001 12.514 1.00 86.19 160 MET A N 1
ATOM 1291 C CA . MET A 1 160 ? 1.022 -12.944 13.249 1.00 86.19 160 MET A CA 1
ATOM 1292 C C . MET A 1 160 ? -0.329 -13.416 13.784 1.00 86.19 160 MET A C 1
ATOM 1294 O O . MET A 1 160 ? -0.829 -12.842 14.750 1.00 86.19 160 MET A O 1
ATOM 1298 N N . GLY A 1 161 ? -0.878 -14.482 13.193 1.00 80.56 161 GLY A N 1
ATOM 1299 C CA . GLY A 1 161 ? -2.287 -14.795 13.293 1.00 80.56 161 GLY A CA 1
ATOM 1300 C C . GLY A 1 161 ? -3.058 -13.741 12.510 1.00 80.56 161 GLY A C 1
ATOM 1301 O O . GLY A 1 161 ? -2.820 -12.540 12.647 1.00 80.56 161 GLY A O 1
ATOM 1302 N N . LYS A 1 162 ? -4.023 -14.162 11.694 1.00 67.81 162 LYS A N 1
ATOM 1303 C CA . LYS A 1 162 ? -5.035 -13.223 11.213 1.00 67.81 162 LYS A CA 1
ATOM 1304 C C . LYS A 1 162 ? -5.872 -12.834 12.425 1.00 67.81 162 LYS A C 1
ATOM 1306 O O . LYS A 1 162 ? -6.925 -13.429 12.655 1.00 67.81 162 LYS A O 1
ATOM 1311 N N . GLU A 1 163 ? -5.402 -11.880 13.232 1.00 64.06 163 GLU A N 1
ATOM 1312 C CA . GLU A 1 163 ? -6.314 -11.081 14.035 1.00 64.06 163 GLU A CA 1
ATOM 1313 C C . GLU A 1 163 ? -7.296 -10.541 13.017 1.00 64.06 163 GLU A C 1
ATOM 1315 O O . GLU A 1 163 ? -6.941 -9.699 12.193 1.00 64.06 163 GLU A O 1
ATOM 1320 N N . LYS A 1 164 ? -8.496 -11.136 12.982 1.00 65.75 164 LYS A N 1
ATOM 1321 C CA . LYS A 1 164 ? -9.562 -10.609 12.152 1.00 65.75 164 LYS A CA 1
ATOM 1322 C C . LYS A 1 164 ? -9.667 -9.163 12.586 1.00 65.75 164 LYS A C 1
ATOM 1324 O O . LYS A 1 164 ? -9.941 -8.947 13.772 1.00 65.75 164 LYS A O 1
ATOM 1329 N N . PRO A 1 165 ? -9.378 -8.216 11.687 1.00 73.44 165 PRO A N 1
ATOM 1330 C CA . PRO A 1 165 ? -9.408 -6.836 12.075 1.00 73.44 165 PRO A CA 1
ATOM 1331 C C . PRO A 1 165 ? -10.766 -6.577 12.719 1.00 73.44 165 PRO A C 1
ATOM 1333 O O . PRO A 1 165 ? -11.800 -6.923 12.142 1.00 73.44 165 PRO A O 1
ATOM 1336 N N . VAL A 1 166 ? -10.767 -6.079 13.951 1.00 81.38 166 VAL A N 1
ATOM 1337 C CA . VAL A 1 166 ? -12.017 -5.694 14.592 1.00 81.38 166 VAL A CA 1
ATOM 1338 C C . VAL A 1 166 ? -12.366 -4.338 13.994 1.00 81.38 166 VAL A C 1
ATOM 1340 O O . VAL A 1 166 ? -11.571 -3.407 14.160 1.00 81.38 166 VAL A O 1
ATOM 1343 N N . PRO A 1 167 ? -13.509 -4.204 13.294 1.00 88.56 167 PRO A N 1
ATOM 1344 C CA . PRO A 1 167 ? -13.928 -2.919 12.769 1.00 88.56 167 PRO A CA 1
ATOM 1345 C C . PRO A 1 167 ? -13.892 -1.875 13.884 1.00 88.56 167 PRO A C 1
ATOM 1347 O O . PRO A 1 167 ? -14.342 -2.160 15.004 1.00 88.56 167 PRO A O 1
ATOM 1350 N N . PRO A 1 168 ? -13.341 -0.681 13.625 1.00 91.25 168 PRO A N 1
ATOM 1351 C CA . PRO A 1 168 ? -13.280 0.336 14.652 1.00 91.25 168 PRO A CA 1
ATOM 1352 C C . PRO A 1 168 ? -14.710 0.704 15.071 1.00 91.25 168 PRO A C 1
ATOM 1354 O O . PRO A 1 168 ? -15.618 0.785 14.247 1.00 91.25 168 PRO A O 1
ATOM 1357 N N . LYS A 1 169 ? -14.923 0.938 16.372 1.00 91.62 169 LYS A N 1
ATOM 1358 C CA . LYS A 1 169 ? -16.229 1.408 16.875 1.00 91.62 169 LYS A CA 1
ATOM 1359 C C . LYS A 1 169 ? -16.580 2.802 16.348 1.00 91.62 169 LYS A C 1
ATOM 1361 O O . LYS A 1 169 ? -17.753 3.149 16.277 1.00 91.62 169 LYS A O 1
ATOM 1366 N N . VAL A 1 170 ? -15.558 3.591 16.020 1.00 94.50 170 VAL A N 1
ATOM 1367 C CA . VAL A 1 170 ? -15.669 4.947 15.484 1.00 94.50 170 VAL A CA 1
ATOM 1368 C C . VAL A 1 170 ? -14.855 5.056 14.200 1.00 94.50 170 VAL A C 1
ATOM 1370 O O . VAL A 1 170 ? -13.689 4.676 14.161 1.00 94.50 170 VAL A O 1
ATOM 1373 N N . ASN A 1 171 ? -15.466 5.597 13.149 1.00 95.00 171 ASN A N 1
ATOM 1374 C CA . ASN A 1 171 ? -14.838 5.692 11.826 1.00 95.00 171 ASN A CA 1
ATOM 1375 C C . ASN A 1 171 ? -14.095 7.019 11.608 1.00 95.00 171 ASN A C 1
ATOM 13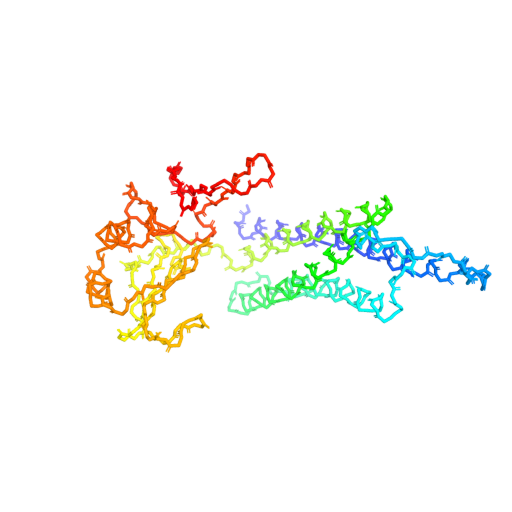77 O O . ASN A 1 171 ? -13.524 7.225 10.543 1.00 95.00 171 ASN A O 1
ATOM 1381 N N . VAL A 1 172 ? -14.103 7.907 12.607 1.00 98.12 172 VAL A N 1
ATOM 1382 C CA . VAL A 1 172 ? -13.332 9.155 12.624 1.00 98.12 172 VAL A CA 1
ATOM 1383 C C . VAL A 1 172 ? -12.486 9.168 13.888 1.00 98.12 172 VAL A C 1
ATOM 1385 O O . VAL A 1 172 ? -12.987 8.889 14.978 1.00 98.12 172 VAL A O 1
ATOM 1388 N N . LYS A 1 173 ? -11.204 9.485 13.743 1.00 97.69 173 LYS A N 1
ATOM 1389 C CA . LYS A 1 173 ? -10.252 9.632 14.839 1.00 97.69 173 LYS A CA 1
ATOM 1390 C C . LYS A 1 173 ? -9.717 11.059 14.835 1.00 97.69 173 LYS A C 1
ATOM 1392 O O . LYS A 1 173 ? -9.006 11.446 13.912 1.00 97.69 173 LYS A O 1
ATOM 1397 N N . LYS A 1 174 ? -10.042 11.823 15.877 1.00 98.06 174 LYS A N 1
ATOM 1398 C CA . LYS A 1 174 ? -9.459 13.146 16.122 1.00 98.06 174 LYS A CA 1
ATOM 1399 C C . LYS A 1 174 ? -8.040 12.967 16.667 1.00 98.06 174 LYS A C 1
ATOM 1401 O O . LYS A 1 174 ? -7.865 12.370 17.728 1.00 98.06 174 LYS A O 1
ATOM 1406 N N . ILE A 1 175 ? -7.036 13.428 15.925 1.00 98.00 175 ILE A N 1
ATOM 1407 C CA . ILE A 1 175 ? -5.628 13.414 16.354 1.00 98.00 175 ILE A CA 1
ATOM 1408 C C . ILE A 1 175 ? -5.331 14.666 17.176 1.00 98.00 175 ILE A C 1
ATOM 1410 O O . ILE A 1 175 ? -4.716 14.581 18.236 1.00 98.00 175 ILE A O 1
ATOM 1414 N N . ASN A 1 176 ? -5.801 15.815 16.695 1.00 97.38 176 ASN A N 1
ATOM 1415 C CA . ASN A 1 176 ? -5.840 17.094 17.400 1.00 97.38 176 ASN A CA 1
ATOM 1416 C C . ASN A 1 176 ? -6.936 17.977 16.769 1.00 97.38 176 ASN A C 1
ATOM 1418 O O . ASN A 1 176 ? -7.661 17.519 15.890 1.00 97.38 176 ASN A O 1
ATOM 1422 N N . ASP A 1 177 ? -7.076 19.231 17.202 1.00 97.62 177 ASP A N 1
ATOM 1423 C CA . ASP A 1 177 ? -8.118 20.141 16.691 1.00 97.62 177 ASP A CA 1
ATOM 1424 C C . ASP A 1 177 ? -8.001 20.460 15.195 1.00 97.62 177 ASP A C 1
ATOM 1426 O O . ASP A 1 177 ? -8.989 20.814 14.563 1.00 97.62 177 ASP A O 1
ATOM 1430 N N . ASN A 1 178 ? -6.815 20.272 14.616 1.00 97.12 178 ASN A N 1
ATOM 1431 C CA . ASN A 1 178 ? -6.522 20.553 13.217 1.00 97.12 178 ASN A CA 1
ATOM 1432 C C . ASN A 1 178 ? -6.219 19.285 12.413 1.00 97.12 178 ASN A C 1
ATOM 1434 O O . ASN A 1 178 ? -5.736 19.410 11.293 1.00 97.12 178 ASN A O 1
ATOM 1438 N N . ASN A 1 179 ? -6.414 18.079 12.958 1.00 98.06 179 ASN A N 1
ATOM 1439 C CA . ASN A 1 179 ? -6.084 16.836 12.262 1.00 98.06 179 ASN A CA 1
ATOM 1440 C C . ASN A 1 179 ? -7.053 15.705 12.625 1.00 98.06 179 ASN A C 1
ATOM 1442 O O . ASN A 1 179 ? -7.188 15.324 13.793 1.00 98.06 179 ASN A O 1
ATOM 1446 N N . PHE A 1 180 ? -7.679 15.142 11.594 1.00 98.50 180 PHE A N 1
ATOM 1447 C CA . PHE A 1 180 ? -8.619 14.036 11.689 1.00 98.50 180 PHE A CA 1
ATOM 1448 C C . PHE A 1 180 ? -8.257 12.937 10.694 1.00 98.50 180 PHE A C 1
ATOM 1450 O O . PHE A 1 180 ? -7.831 13.200 9.572 1.00 98.50 180 PHE A O 1
ATOM 1457 N N . GLN A 1 181 ? -8.505 11.693 11.089 1.00 98.50 181 GLN A N 1
ATOM 1458 C CA . GLN A 1 181 ? -8.330 10.517 10.244 1.00 98.50 181 GLN A CA 1
ATOM 1459 C C . GLN A 1 181 ? -9.666 9.794 10.078 1.00 98.50 181 GLN A C 1
ATOM 1461 O O . GLN A 1 181 ? -10.355 9.535 11.067 1.00 98.50 181 GLN A O 1
ATOM 1466 N N . LEU A 1 182 ? -10.018 9.426 8.846 1.00 98.31 182 LEU A N 1
ATOM 1467 C CA . LEU A 1 182 ? -11.089 8.470 8.583 1.00 98.31 182 LEU A CA 1
ATOM 1468 C C . LEU A 1 182 ? -10.502 7.061 8.574 1.00 98.31 182 LEU A C 1
ATOM 1470 O O . LEU A 1 182 ? -9.524 6.782 7.876 1.00 98.31 182 LEU A O 1
ATOM 1474 N N . LEU A 1 183 ? -11.101 6.174 9.361 1.00 98.06 183 LEU A N 1
ATOM 1475 C CA . LEU A 1 183 ? -10.622 4.809 9.541 1.00 98.06 183 LEU A CA 1
ATOM 1476 C C . LEU A 1 183 ? -11.406 3.837 8.660 1.00 98.06 183 LEU A C 1
ATOM 1478 O O . LEU A 1 183 ? -12.619 3.959 8.484 1.00 98.06 183 LEU A O 1
ATOM 1482 N N . CYS A 1 184 ? -10.710 2.828 8.145 1.00 97.88 184 CYS A N 1
ATOM 1483 C CA . CYS A 1 184 ? -11.304 1.740 7.390 1.00 97.88 184 CYS A CA 1
ATOM 1484 C C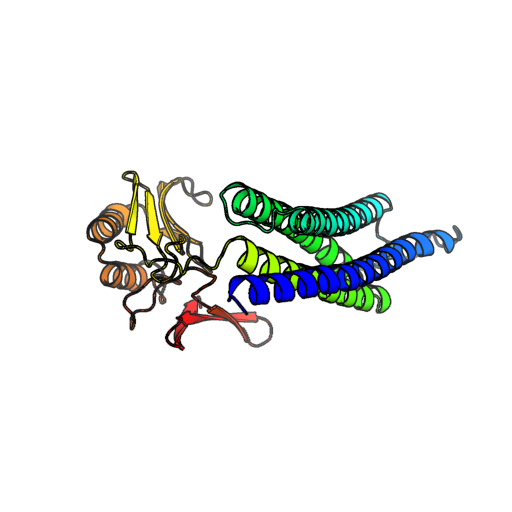 . CYS A 1 184 ? -12.337 0.992 8.244 1.00 97.88 184 CYS A C 1
ATOM 1486 O O . CYS A 1 184 ? -12.016 0.459 9.304 1.00 97.88 184 CYS A O 1
ATOM 1488 N N . GLY A 1 185 ? -13.562 0.858 7.739 1.00 96.69 185 GLY A N 1
ATOM 1489 C CA . GLY A 1 185 ? -14.644 0.115 8.387 1.00 96.69 185 GLY A CA 1
ATOM 1490 C C . GLY A 1 185 ? -14.459 -1.407 8.396 1.00 96.69 185 GLY A C 1
ATOM 1491 O O . GLY A 1 185 ? -15.343 -2.109 8.883 1.00 96.69 185 GLY A O 1
ATOM 1492 N N . VAL A 1 186 ? -13.356 -1.919 7.837 1.00 95.06 186 VAL A N 1
ATOM 1493 C CA . VAL A 1 186 ? -12.943 -3.327 7.938 1.00 95.06 186 VAL A CA 1
ATOM 1494 C C . VAL A 1 186 ? -11.810 -3.453 8.945 1.00 95.06 186 VAL A C 1
ATOM 1496 O O . VAL A 1 186 ? -11.994 -4.126 9.951 1.00 95.06 186 VAL A O 1
ATOM 1499 N N . CYS A 1 187 ? -10.675 -2.781 8.707 1.00 93.31 187 CYS A N 1
ATOM 1500 C CA . CYS A 1 187 ? -9.456 -2.976 9.496 1.00 93.31 187 CYS A CA 1
ATOM 1501 C C . CYS A 1 187 ? -9.041 -1.867 10.446 1.00 93.31 187 CYS A C 1
ATOM 1503 O O . CYS A 1 187 ? -8.074 -2.037 11.182 1.00 93.31 187 CYS A O 1
ATOM 1505 N N . GLY A 1 188 ? -9.741 -0.737 10.450 1.00 94.81 188 GLY A N 1
ATOM 1506 C CA . GLY A 1 188 ? -9.381 0.408 11.279 1.00 94.81 188 GLY A CA 1
ATOM 1507 C C . GLY A 1 188 ? -8.093 1.117 10.858 1.00 94.81 188 GLY A C 1
ATOM 1508 O O . GLY A 1 188 ? -7.734 2.106 11.491 1.00 94.81 188 GLY A O 1
ATOM 1509 N N . ALA A 1 189 ? -7.413 0.663 9.797 1.00 94.81 189 ALA A N 1
ATOM 1510 C CA . ALA A 1 189 ? -6.305 1.397 9.197 1.00 94.81 189 ALA A CA 1
ATOM 1511 C C . ALA A 1 189 ? -6.776 2.770 8.702 1.00 94.81 189 ALA A C 1
ATOM 1513 O O . ALA A 1 189 ? -7.935 2.935 8.314 1.00 94.81 189 ALA A O 1
ATOM 1514 N N . VAL A 1 190 ? -5.875 3.748 8.705 1.00 97.19 190 VAL A N 1
ATOM 1515 C CA . VAL A 1 190 ? -6.157 5.086 8.176 1.00 97.19 190 VAL A CA 1
ATOM 1516 C C . VAL A 1 190 ? -6.401 4.978 6.674 1.00 97.19 190 VAL A C 1
ATOM 1518 O O . VAL A 1 190 ? -5.616 4.366 5.955 1.00 97.19 190 VAL A O 1
ATOM 1521 N N . ALA A 1 191 ? -7.519 5.533 6.225 1.00 97.81 191 ALA A N 1
ATOM 1522 C CA . ALA A 1 191 ? -7.922 5.536 4.825 1.00 97.81 191 ALA A CA 1
ATOM 1523 C C . ALA A 1 191 ? -7.895 6.941 4.219 1.00 97.81 191 ALA A C 1
ATOM 1525 O O . ALA A 1 191 ? -7.626 7.081 3.032 1.00 97.81 191 ALA A O 1
ATOM 1526 N N . VAL A 1 192 ? -8.191 7.961 5.030 1.00 98.19 192 VAL A N 1
ATOM 1527 C CA . VAL A 1 192 ? -8.187 9.370 4.623 1.00 98.19 192 VAL A CA 1
ATOM 1528 C C . VAL A 1 192 ? -7.683 10.216 5.779 1.00 98.19 192 VAL A C 1
ATOM 1530 O O . VAL A 1 192 ? -8.025 9.943 6.933 1.00 98.19 192 VAL A O 1
ATOM 1533 N N . GLU A 1 193 ? -6.932 11.265 5.475 1.00 98.25 193 GLU A N 1
ATOM 1534 C CA . GLU A 1 193 ? -6.499 12.268 6.443 1.00 98.25 193 GLU A CA 1
ATOM 1535 C C . GLU A 1 193 ? -6.982 13.662 6.044 1.00 98.25 193 GLU A C 1
ATOM 1537 O O . GLU A 1 193 ? -6.964 14.037 4.872 1.00 98.25 193 GLU A O 1
ATOM 1542 N N . PHE A 1 194 ? -7.396 14.434 7.046 1.00 97.94 194 PHE A N 1
ATOM 1543 C CA . PHE A 1 194 ? -7.699 15.853 6.935 1.00 97.94 194 PHE A CA 1
ATOM 1544 C C . PHE A 1 194 ? -6.792 16.615 7.884 1.00 97.94 194 PHE A C 1
ATOM 1546 O O . PHE A 1 194 ? -6.718 16.272 9.066 1.00 97.94 194 PHE A O 1
ATOM 1553 N N . SER A 1 195 ? -6.145 17.675 7.405 1.00 97.44 195 SER A N 1
ATOM 1554 C CA . SER A 1 195 ? -5.413 18.585 8.284 1.00 97.44 195 SER A CA 1
ATOM 1555 C C . SER A 1 195 ? -5.579 20.052 7.904 1.00 97.44 195 SER A C 1
ATOM 1557 O O . SER A 1 195 ? -5.662 20.382 6.728 1.00 97.44 195 SER A O 1
ATOM 1559 N N . VAL A 1 196 ? -5.637 20.944 8.894 1.00 97.69 196 VAL A N 1
ATOM 1560 C CA . VAL A 1 196 ? -5.627 22.399 8.679 1.00 97.69 196 VAL A CA 1
ATOM 1561 C C . VAL A 1 196 ? -4.212 22.914 8.889 1.00 97.69 196 VAL A C 1
ATOM 1563 O O . VAL A 1 196 ? -3.627 22.725 9.956 1.00 97.69 196 VAL A O 1
ATOM 1566 N N . GLY A 1 197 ? -3.652 23.583 7.887 1.00 94.88 197 GLY A N 1
ATOM 1567 C CA . GLY A 1 197 ? -2.299 24.117 7.989 1.00 94.88 197 GLY A CA 1
ATOM 1568 C C . GLY A 1 197 ? -1.778 24.703 6.687 1.00 94.88 197 GLY A C 1
ATOM 1569 O O . GLY A 1 197 ? -2.525 24.914 5.734 1.00 94.88 197 GLY A O 1
ATOM 1570 N N . LYS A 1 198 ? -0.472 24.984 6.653 1.00 88.75 198 LYS A N 1
ATOM 1571 C CA . LYS A 1 198 ? 0.209 25.354 5.410 1.00 88.75 198 LYS A CA 1
ATOM 1572 C C . LYS A 1 198 ? 0.340 24.118 4.538 1.00 88.75 198 LYS A C 1
ATOM 1574 O O . LYS A 1 198 ? 0.853 23.094 4.983 1.00 88.75 198 LYS A O 1
ATOM 1579 N N . THR A 1 199 ? -0.116 24.232 3.304 1.00 80.88 199 THR A N 1
ATOM 1580 C CA . THR A 1 199 ? 0.025 23.155 2.329 1.00 80.88 199 THR A CA 1
ATOM 1581 C C . THR A 1 199 ? 1.415 23.241 1.704 1.00 80.88 199 THR A C 1
ATOM 1583 O O . THR A 1 199 ? 2.021 24.307 1.633 1.00 80.88 199 THR A O 1
ATOM 1586 N N . TRP A 1 200 ? 1.956 22.113 1.266 1.00 74.94 200 TRP A N 1
ATOM 1587 C CA . TRP A 1 200 ? 3.270 22.066 0.629 1.00 74.94 200 TRP A CA 1
ATOM 1588 C C . TRP A 1 200 ? 3.290 22.751 -0.747 1.00 74.94 200 TRP A C 1
ATOM 1590 O O . TRP A 1 200 ? 4.337 23.234 -1.169 1.00 74.94 200 TRP A O 1
ATOM 1600 N N . TYR A 1 201 ? 2.128 22.863 -1.401 1.00 75.88 201 TYR A N 1
ATOM 1601 C CA . TYR A 1 201 ? 1.961 23.536 -2.693 1.00 75.88 201 TYR A CA 1
ATOM 1602 C C . TYR A 1 201 ? 1.589 25.017 -2.588 1.00 75.88 201 TYR A C 1
ATOM 1604 O O . TYR A 1 201 ? 1.982 25.818 -3.434 1.00 75.88 201 TYR A O 1
ATOM 1612 N N . HIS A 1 202 ? 0.851 25.408 -1.549 1.00 75.88 202 HIS A N 1
ATOM 1613 C CA . HIS A 1 202 ? 0.427 26.786 -1.333 1.00 75.88 202 HIS A CA 1
ATOM 1614 C C . HIS A 1 202 ? 0.924 27.278 0.021 1.00 75.88 202 HIS A C 1
ATOM 1616 O O . HIS A 1 202 ? 0.590 26.717 1.063 1.00 75.88 202 HIS A O 1
ATOM 1622 N N . GLN A 1 203 ? 1.656 28.396 0.014 1.00 85.25 203 GLN A N 1
ATOM 1623 C CA . GLN A 1 203 ? 2.096 29.071 1.242 1.00 85.25 203 GLN A CA 1
ATOM 1624 C C . GLN A 1 203 ? 0.926 29.550 2.121 1.00 85.25 203 G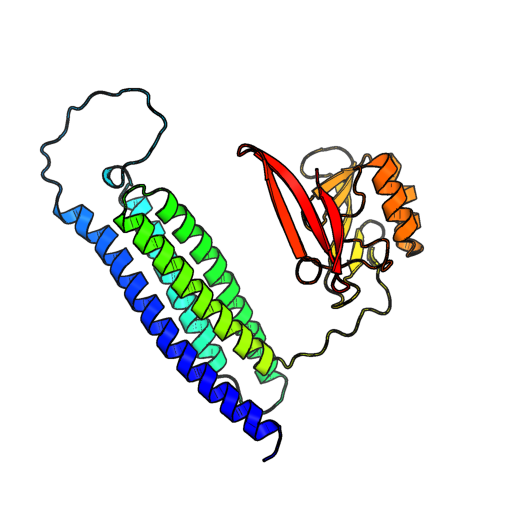LN A C 1
ATOM 1626 O O . GLN A 1 203 ? 1.124 29.863 3.299 1.00 85.25 203 GLN A O 1
ATOM 1631 N N . ASN A 1 204 ? -0.282 29.592 1.554 1.00 90.94 204 ASN A N 1
ATOM 1632 C CA . ASN A 1 204 ? -1.505 29.967 2.242 1.00 90.94 204 ASN A CA 1
ATOM 1633 C C . ASN A 1 204 ? -2.042 28.806 3.100 1.00 90.94 204 ASN A C 1
ATOM 1635 O O . ASN A 1 204 ? -1.926 27.640 2.712 1.00 90.94 204 ASN A O 1
ATOM 1639 N N . PRO A 1 205 ? -2.638 29.107 4.265 1.00 94.62 205 PRO A N 1
ATOM 1640 C CA . PRO A 1 205 ? -3.328 28.105 5.062 1.00 94.62 205 PRO A CA 1
ATOM 1641 C C . PRO A 1 205 ? -4.519 27.527 4.285 1.00 94.62 205 PRO A C 1
ATOM 1643 O O . PRO A 1 205 ? -5.226 28.249 3.581 1.00 94.62 205 PRO A O 1
ATOM 1646 N N . GLY A 1 206 ? -4.752 26.228 4.439 1.00 96.00 206 GLY A N 1
ATOM 1647 C CA . GLY A 1 206 ? -5.855 25.509 3.812 1.00 96.00 206 GLY A CA 1
ATOM 1648 C C . GLY A 1 206 ? -6.179 24.212 4.547 1.00 96.00 206 GLY A C 1
ATOM 1649 O O . GLY A 1 206 ? -5.558 23.884 5.561 1.00 96.00 206 GLY A O 1
ATOM 1650 N N . VAL A 1 207 ? -7.165 23.485 4.029 1.00 96.88 207 VAL A N 1
ATOM 1651 C CA . VAL A 1 207 ? -7.496 22.127 4.475 1.00 96.88 207 VAL A CA 1
ATOM 1652 C C . VAL A 1 207 ? -6.838 21.146 3.517 1.00 96.88 207 VAL A C 1
ATOM 1654 O O . VAL A 1 207 ? -7.233 21.063 2.360 1.00 96.88 207 VAL A O 1
ATOM 1657 N N . LEU A 1 208 ? -5.837 20.409 3.980 1.00 96.00 208 LEU A N 1
ATOM 1658 C CA . LEU A 1 208 ? -5.216 19.324 3.233 1.00 96.00 208 LEU A CA 1
ATOM 1659 C C . LEU A 1 208 ? -6.064 18.057 3.377 1.00 96.00 208 LEU A C 1
ATOM 1661 O O . LEU A 1 208 ? -6.313 17.604 4.495 1.00 96.00 208 LEU A O 1
ATOM 1665 N N . TYR A 1 209 ? -6.472 17.503 2.242 1.00 96.38 209 TYR A N 1
ATOM 1666 C CA . TYR A 1 209 ? -7.112 16.203 2.086 1.00 96.38 209 TYR A CA 1
ATOM 1667 C C . TYR A 1 209 ? -6.099 15.219 1.498 1.00 96.38 209 TYR A C 1
ATOM 1669 O O . TYR A 1 209 ? -5.529 15.495 0.442 1.00 96.38 209 TYR A O 1
ATOM 1677 N N . THR A 1 210 ? -5.928 14.063 2.133 1.00 96.62 210 THR A N 1
ATOM 1678 C CA . THR A 1 210 ? -5.102 12.958 1.625 1.00 96.62 210 THR A CA 1
ATOM 1679 C C . THR A 1 210 ? -5.947 11.689 1.592 1.00 96.62 210 THR A C 1
ATOM 1681 O O . THR A 1 210 ? -6.304 11.165 2.647 1.00 96.62 210 THR A O 1
ATOM 1684 N N . GLY A 1 211 ? -6.300 11.228 0.393 1.00 96.69 211 GLY A N 1
ATOM 1685 C CA . GLY A 1 211 ? -7.097 10.029 0.131 1.00 96.69 211 GLY A CA 1
ATOM 1686 C C . GLY A 1 211 ? -6.268 8.828 -0.331 1.00 96.69 211 GLY A C 1
ATOM 1687 O O . GLY A 1 211 ? -5.074 8.734 -0.049 1.00 96.69 211 GLY A O 1
ATOM 1688 N N . ILE A 1 212 ? -6.914 7.898 -1.039 1.00 96.38 212 ILE A N 1
ATOM 1689 C CA . ILE A 1 212 ? -6.269 6.700 -1.609 1.00 96.38 212 ILE A CA 1
ATOM 1690 C C . ILE A 1 212 ? -5.522 7.037 -2.896 1.00 96.38 212 ILE A C 1
ATOM 1692 O O . ILE A 1 212 ? -4.375 6.630 -3.058 1.00 96.38 212 ILE A O 1
ATOM 1696 N N . VAL A 1 213 ? -6.194 7.722 -3.820 1.00 95.62 213 VAL A N 1
ATOM 1697 C CA . VAL A 1 213 ? -5.672 8.024 -5.160 1.00 95.62 213 VAL A CA 1
ATOM 1698 C C . VAL A 1 213 ? -5.387 9.505 -5.337 1.00 95.62 213 VAL A C 1
ATOM 1700 O O . VAL A 1 213 ? -4.564 9.862 -6.171 1.00 95.62 213 VAL A O 1
ATOM 1703 N N . LYS A 1 214 ? -5.996 10.370 -4.514 1.00 92.31 214 LYS A N 1
ATOM 1704 C CA . LYS A 1 214 ? -5.813 11.818 -4.626 1.00 92.31 214 LYS A CA 1
ATOM 1705 C C . LYS A 1 214 ? -5.433 12.494 -3.322 1.00 92.31 214 LYS A C 1
ATOM 1707 O O . LYS A 1 214 ? -5.878 12.123 -2.237 1.00 92.31 214 LYS A O 1
ATOM 1712 N N . SER A 1 215 ? -4.625 13.540 -3.451 1.00 93.62 215 SER A N 1
ATOM 1713 C CA . SER A 1 215 ? -4.305 14.485 -2.382 1.00 93.62 215 SER A CA 1
ATOM 1714 C C . SER A 1 215 ? -4.524 15.898 -2.902 1.00 93.62 215 SER A C 1
ATOM 1716 O O . SER A 1 215 ? -4.041 16.235 -3.979 1.00 93.62 215 SER A O 1
ATOM 1718 N N . THR A 1 216 ? -5.256 16.726 -2.165 1.00 93.25 216 THR A N 1
ATOM 1719 C CA . THR A 1 216 ? -5.592 18.086 -2.602 1.00 93.25 216 THR A CA 1
ATOM 1720 C C . THR A 1 216 ? -5.725 19.036 -1.420 1.00 93.25 216 THR A C 1
ATOM 1722 O O . THR A 1 216 ? -5.763 18.618 -0.262 1.00 93.25 216 THR A O 1
ATOM 1725 N N . ALA A 1 217 ? -5.773 20.331 -1.704 1.00 94.56 217 ALA A N 1
ATOM 1726 C CA . ALA A 1 217 ? -5.950 21.375 -0.715 1.00 94.56 217 ALA A CA 1
ATOM 1727 C C . ALA A 1 217 ? -7.208 22.191 -1.013 1.00 94.56 217 ALA A C 1
ATOM 1729 O O . ALA A 1 217 ? -7.381 22.691 -2.121 1.00 94.56 217 ALA A O 1
ATOM 1730 N N . LEU A 1 218 ? -8.048 22.387 0.001 1.00 94.81 218 LEU A N 1
ATOM 1731 C CA . LEU A 1 218 ? -9.149 23.340 -0.055 1.00 94.81 218 LEU A CA 1
ATOM 1732 C C . LEU A 1 218 ? -8.748 24.664 0.589 1.00 94.81 218 LEU A C 1
ATOM 1734 O O . LEU A 1 218 ? -7.938 24.717 1.521 1.00 94.81 218 LEU A O 1
ATOM 1738 N N . HIS A 1 219 ? -9.390 25.739 0.137 1.00 95.25 219 HIS A N 1
ATOM 1739 C CA . HIS A 1 219 ? -9.268 27.047 0.765 1.00 95.25 219 HIS A CA 1
ATOM 1740 C C . HIS A 1 219 ? -9.686 27.000 2.248 1.00 95.25 219 HIS A C 1
ATOM 1742 O O . HIS A 1 219 ? -10.598 26.263 2.634 1.00 95.25 219 HIS A O 1
ATOM 1748 N N . ILE A 1 220 ? -9.056 27.825 3.090 1.00 96.50 220 ILE A N 1
ATOM 1749 C CA . ILE A 1 220 ? -9.267 27.816 4.549 1.00 96.50 220 ILE A CA 1
ATOM 1750 C C . ILE A 1 220 ? -10.727 28.053 4.971 1.00 96.50 220 ILE A C 1
ATOM 1752 O O . ILE A 1 220 ? -11.151 27.562 6.013 1.00 96.50 220 ILE A O 1
ATOM 1756 N N . ASN A 1 221 ? -11.523 28.731 4.140 1.00 97.00 221 ASN A N 1
ATOM 1757 C CA . ASN A 1 221 ? -12.942 29.003 4.408 1.00 97.00 221 ASN A CA 1
ATOM 1758 C C . ASN A 1 221 ? -13.797 27.723 4.528 1.00 97.00 221 ASN A C 1
ATOM 1760 O O . ASN A 1 221 ? -14.893 27.781 5.076 1.00 97.00 221 ASN A O 1
ATOM 1764 N N . HIS A 1 222 ? -13.308 26.571 4.056 1.00 97.38 222 HIS A N 1
ATOM 1765 C CA . HIS A 1 222 ? -13.991 25.282 4.211 1.00 97.38 222 HIS A CA 1
ATOM 1766 C C . HIS A 1 222 ? -13.685 24.583 5.545 1.00 97.38 222 HIS A C 1
ATOM 1768 O O . HIS A 1 222 ? -14.379 23.631 5.905 1.00 97.38 222 HIS A O 1
ATOM 1774 N N . ALA A 1 223 ? -12.664 25.033 6.286 1.00 97.31 223 ALA A N 1
ATOM 1775 C CA . ALA A 1 223 ? -12.161 24.336 7.467 1.00 97.31 223 ALA A CA 1
ATOM 1776 C C . ALA A 1 223 ? -13.238 24.141 8.534 1.00 97.31 223 ALA A C 1
ATOM 1778 O O . ALA A 1 223 ? -13.455 23.015 8.966 1.00 97.31 223 ALA A O 1
ATOM 1779 N N . GLU A 1 224 ? -13.963 25.195 8.913 1.00 97.94 224 GLU A N 1
ATOM 1780 C CA . GLU A 1 224 ? -14.989 25.102 9.959 1.00 97.94 224 GLU A CA 1
ATOM 1781 C C . GLU A 1 224 ? -16.070 24.066 9.615 1.00 97.94 224 GLU A C 1
ATOM 1783 O O . GLU A 1 224 ? -16.401 23.208 10.435 1.00 97.94 224 GLU A O 1
ATOM 1788 N N . SER A 1 225 ? -16.574 24.095 8.377 1.00 98.38 225 SER A N 1
ATOM 1789 C CA . SER A 1 225 ? -17.619 23.171 7.921 1.00 98.38 225 SER A CA 1
ATOM 1790 C C . SER A 1 225 ? -17.125 21.724 7.913 1.00 98.38 225 SER A C 1
ATOM 1792 O O . SER A 1 225 ? -17.791 20.839 8.451 1.00 98.38 225 SER A O 1
ATOM 1794 N N . ILE A 1 226 ? -15.933 21.483 7.359 1.00 98.19 226 ILE A N 1
ATOM 1795 C CA . ILE A 1 226 ? -15.334 20.145 7.285 1.00 98.19 226 ILE A CA 1
ATOM 1796 C C . ILE A 1 226 ? -15.059 19.592 8.687 1.00 98.19 226 ILE A C 1
ATOM 1798 O O . ILE A 1 226 ? -15.457 18.466 8.989 1.00 98.19 226 ILE A O 1
ATOM 1802 N N . MET A 1 227 ? -14.426 20.378 9.562 1.00 98.12 227 MET A N 1
ATOM 1803 C CA . MET A 1 227 ? -14.073 19.940 10.916 1.00 98.12 227 MET A CA 1
ATOM 1804 C C . MET A 1 227 ? -15.323 19.643 11.746 1.00 98.12 227 MET A C 1
ATOM 1806 O O . MET A 1 227 ? -15.383 18.605 12.400 1.00 98.12 227 MET A O 1
ATOM 1810 N N . LYS A 1 228 ? -16.374 20.464 11.635 1.00 98.31 228 LYS A N 1
ATOM 1811 C CA . LYS A 1 228 ? -17.659 20.205 12.298 1.00 98.31 228 LYS A CA 1
ATOM 1812 C C . LYS A 1 228 ? -18.299 18.886 11.849 1.00 98.31 228 LYS A C 1
ATOM 1814 O O . LYS A 1 228 ? -18.834 18.149 12.678 1.00 98.31 228 LYS A O 1
ATOM 1819 N N . LEU A 1 229 ? -18.246 18.560 10.554 1.00 98.50 229 LEU A N 1
ATOM 1820 C CA . LEU A 1 229 ? -18.767 17.290 10.028 1.00 98.50 229 LEU A CA 1
ATOM 1821 C C . LEU A 1 229 ? -17.940 16.085 10.499 1.00 98.50 229 LEU A C 1
ATOM 1823 O O . LEU A 1 229 ? -18.510 15.036 10.815 1.00 98.50 229 LEU A O 1
ATOM 1827 N N . LEU A 1 230 ? -16.617 16.243 10.586 1.00 98.31 230 LEU A N 1
ATOM 1828 C CA . LEU A 1 230 ? -15.702 15.231 11.119 1.00 98.31 230 LEU A CA 1
ATOM 1829 C C . LEU A 1 230 ? -15.949 14.973 12.612 1.00 98.31 230 LEU A C 1
ATOM 1831 O O . LEU A 1 230 ? -16.076 13.817 13.012 1.00 98.31 230 LEU A O 1
ATOM 1835 N N . GLU A 1 231 ? -16.094 16.025 13.422 1.00 97.88 231 GLU A N 1
ATOM 1836 C CA . GLU A 1 231 ? -16.417 15.927 14.854 1.00 97.88 231 GLU A CA 1
ATOM 1837 C C . GLU A 1 231 ? -17.782 15.280 15.106 1.00 9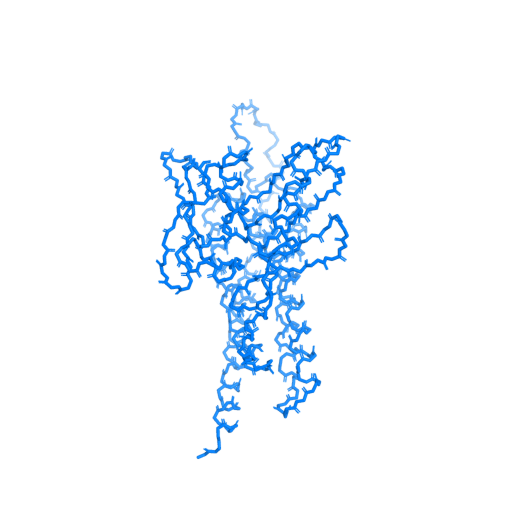7.88 231 GLU A C 1
ATOM 1839 O O . GLU A 1 231 ? -17.942 14.510 16.050 1.00 97.88 231 GLU A O 1
ATOM 1844 N N . ALA A 1 232 ? -18.755 15.529 14.228 1.00 98.00 232 ALA A N 1
ATOM 1845 C CA . ALA A 1 232 ? -20.068 14.894 14.279 1.00 98.00 232 ALA A CA 1
ATOM 1846 C C . ALA A 1 232 ? -20.084 13.450 13.739 1.00 98.00 232 ALA A C 1
ATOM 1848 O O . ALA A 1 232 ? -21.142 12.822 13.717 1.00 98.00 232 ALA A O 1
ATOM 1849 N N . HIS A 1 233 ? -18.946 12.919 13.270 1.00 97.75 233 HIS A N 1
ATOM 1850 C CA . HIS A 1 233 ? -18.843 11.621 12.594 1.00 97.75 233 HIS A CA 1
ATOM 1851 C C . HIS A 1 233 ? -19.795 11.468 11.384 1.00 97.75 233 HIS A C 1
ATOM 1853 O O . HIS A 1 233 ? -20.160 10.351 11.005 1.00 97.75 233 HIS A O 1
ATOM 1859 N N . ASN A 1 234 ? -20.189 12.574 10.741 1.00 98.06 234 ASN A N 1
ATOM 1860 C CA . ASN A 1 234 ? -21.159 12.575 9.646 1.00 98.06 234 ASN A CA 1
ATOM 1861 C C . ASN A 1 234 ? -20.466 12.458 8.280 1.00 98.06 234 ASN A C 1
ATOM 1863 O O . ASN A 1 234 ? -20.431 13.394 7.482 1.00 98.06 234 ASN A O 1
ATOM 1867 N N . ILE A 1 235 ? -19.892 11.281 8.019 1.00 98.19 235 ILE A N 1
ATOM 1868 C CA . ILE A 1 235 ? -19.089 11.015 6.814 1.00 98.19 235 ILE A CA 1
ATOM 1869 C C . ILE A 1 235 ? -19.924 11.136 5.531 1.00 98.19 235 ILE A C 1
ATOM 1871 O O . ILE A 1 235 ? -19.412 11.595 4.514 1.00 98.19 235 ILE A O 1
ATOM 1875 N N . ALA A 1 236 ? -21.205 10.758 5.569 1.00 98.38 236 ALA A N 1
ATOM 1876 C CA . ALA A 1 236 ? -22.095 10.869 4.415 1.00 98.38 236 ALA A CA 1
ATOM 1877 C C . ALA A 1 236 ? -22.274 12.329 3.977 1.00 98.38 236 ALA A C 1
ATOM 1879 O O . ALA A 1 236 ? -22.187 12.636 2.790 1.00 98.38 236 ALA A O 1
ATOM 1880 N N . GLU A 1 237 ? -22.487 13.228 4.937 1.00 98.50 237 GLU A N 1
ATOM 1881 C CA . GLU A 1 237 ? -22.641 14.650 4.647 1.00 98.50 237 GLU A CA 1
ATOM 1882 C C . GLU A 1 237 ? -21.303 15.306 4.295 1.00 98.50 237 GLU A C 1
ATOM 1884 O O . GLU A 1 237 ? -21.248 16.102 3.365 1.00 98.50 237 GLU A O 1
ATOM 1889 N N . LEU A 1 238 ? -20.200 14.897 4.937 1.00 98.31 238 LEU A N 1
ATOM 1890 C CA . LEU A 1 238 ? -18.853 15.306 4.523 1.00 98.31 238 LEU A CA 1
ATOM 1891 C C . LEU A 1 238 ? -18.564 14.916 3.069 1.00 98.31 238 LEU A C 1
ATOM 1893 O O . LEU A 1 238 ? -18.020 15.715 2.313 1.00 98.31 238 LEU A O 1
ATOM 1897 N N . HIS A 1 239 ? -18.939 13.704 2.659 1.00 98.12 239 HIS A N 1
ATOM 1898 C CA . HIS A 1 239 ? -18.757 13.247 1.287 1.00 98.12 239 HIS A CA 1
ATOM 1899 C C . HIS A 1 239 ? -19.544 14.102 0.288 1.00 98.12 239 HIS A C 1
ATOM 1901 O O . HIS A 1 239 ? -18.973 14.505 -0.721 1.00 98.12 239 HIS A O 1
ATOM 1907 N N . LYS A 1 240 ? -20.812 14.422 0.582 1.00 98.25 240 LYS A N 1
ATOM 1908 C CA . LYS A 1 240 ? -21.617 15.331 -0.252 1.00 98.25 240 LYS A CA 1
ATOM 1909 C C . LYS A 1 240 ? -21.032 16.740 -0.303 1.00 98.25 240 LYS A C 1
ATOM 1911 O O . LYS A 1 240 ? -20.956 17.323 -1.374 1.00 98.25 240 LYS A O 1
ATOM 1916 N N . TYR A 1 241 ? -20.575 17.259 0.834 1.00 98.31 241 TYR A N 1
ATOM 1917 C CA . TYR A 1 241 ? -19.939 18.570 0.899 1.00 98.31 241 TYR A CA 1
ATOM 1918 C C . TYR A 1 241 ? -18.697 18.621 -0.002 1.00 98.31 241 TYR A C 1
ATOM 1920 O O . TYR A 1 241 ? -18.542 19.520 -0.818 1.00 98.31 241 TYR A O 1
ATOM 1928 N N . LEU A 1 242 ? -17.821 17.617 0.079 1.00 97.12 242 LEU A N 1
ATOM 1929 C CA . LEU A 1 242 ? -16.635 17.560 -0.781 1.00 97.12 242 LEU A CA 1
ATOM 1930 C C . LEU A 1 242 ? -16.985 17.325 -2.256 1.00 97.12 242 LEU A C 1
ATOM 1932 O O . LEU A 1 242 ? -16.279 17.835 -3.122 1.00 97.12 242 LEU A O 1
ATOM 1936 N N . HIS A 1 243 ? -18.070 16.601 -2.540 1.00 95.62 243 HIS A N 1
ATOM 1937 C CA . HIS A 1 243 ? -18.608 16.462 -3.894 1.00 95.62 243 HIS A CA 1
ATOM 1938 C C . HIS A 1 243 ? -18.976 17.819 -4.514 1.00 95.62 243 HIS A C 1
ATOM 1940 O O . HIS A 1 243 ? -18.690 18.072 -5.679 1.00 95.62 243 HIS A O 1
ATOM 1946 N N . GLU A 1 244 ? -19.577 18.704 -3.720 1.00 97.06 244 GLU A N 1
ATOM 1947 C CA . GLU A 1 244 ? -20.028 20.024 -4.166 1.00 97.06 244 GLU A CA 1
ATOM 1948 C C . GLU A 1 244 ? -18.886 21.046 -4.288 1.00 97.06 244 GLU A C 1
ATOM 1950 O O . GLU A 1 244 ? -18.876 21.844 -5.222 1.00 97.06 244 GLU A O 1
ATOM 1955 N N . TYR A 1 245 ? -17.922 21.029 -3.359 1.00 94.94 245 TYR A N 1
ATOM 1956 C CA . TYR A 1 245 ? -16.931 22.108 -3.222 1.00 94.94 245 TYR A CA 1
ATOM 1957 C C . TYR A 1 245 ? -15.492 21.744 -3.611 1.00 94.94 245 TYR A C 1
ATOM 1959 O O . TYR A 1 245 ? -14.651 22.640 -3.666 1.00 94.94 245 TYR A O 1
ATOM 1967 N N . MET A 1 246 ? -15.170 20.466 -3.833 1.00 88.69 246 MET A N 1
ATOM 1968 C CA . MET A 1 246 ? -13.785 20.025 -4.057 1.00 88.69 246 MET A CA 1
ATOM 1969 C C . MET A 1 246 ? -13.608 19.247 -5.356 1.00 88.69 246 MET A C 1
ATOM 1971 O O . MET A 1 246 ? -12.812 19.639 -6.201 1.00 88.69 246 MET A O 1
ATOM 1975 N N . CYS A 1 247 ? -14.303 18.122 -5.487 1.00 84.38 247 CYS A N 1
ATOM 1976 C CA . CYS A 1 247 ? -14.146 17.199 -6.606 1.00 84.38 247 CYS A CA 1
ATOM 1977 C C . CYS A 1 247 ? -15.450 16.444 -6.823 1.00 84.38 247 CYS A C 1
ATOM 1979 O O . CYS A 1 247 ? -16.086 16.046 -5.846 1.00 84.38 247 CYS A O 1
ATOM 1981 N N . TYR A 1 248 ? -15.808 16.168 -8.073 1.00 90.25 248 TYR A N 1
ATOM 1982 C CA . TYR A 1 248 ? -17.090 15.558 -8.424 1.00 90.25 248 TYR A CA 1
ATOM 1983 C C . TYR A 1 248 ? -17.255 14.118 -7.897 1.00 90.25 248 TYR A C 1
ATOM 1985 O O . TYR A 1 248 ? -18.329 13.532 -7.940 1.00 90.25 248 TYR A O 1
ATOM 1993 N N . GLU A 1 249 ? -16.244 13.523 -7.276 1.00 95.00 249 GLU A N 1
ATOM 1994 C CA . GLU A 1 249 ? -16.322 12.173 -6.718 1.00 95.00 249 GLU A CA 1
ATOM 1995 C C . GLU A 1 249 ? -16.345 12.180 -5.185 1.00 95.00 249 GLU A C 1
ATOM 1997 O O . GLU A 1 249 ? -16.460 11.111 -4.582 1.00 95.00 249 GLU A O 1
ATOM 2002 N N . GLY A 1 250 ? -16.208 13.337 -4.529 1.00 96.75 250 GLY A N 1
ATOM 2003 C CA . GLY A 1 250 ? -16.074 13.446 -3.071 1.00 96.75 250 GLY A CA 1
ATOM 2004 C C . GLY A 1 250 ? -14.914 12.607 -2.497 1.00 96.75 250 GLY A C 1
ATOM 2005 O O . GLY A 1 250 ? -13.856 12.471 -3.107 1.00 96.75 250 GLY A O 1
ATOM 2006 N N . ILE A 1 251 ? -15.112 12.018 -1.309 1.00 97.94 251 ILE A N 1
ATOM 2007 C CA . ILE A 1 251 ? -14.102 11.186 -0.611 1.00 97.94 251 ILE A CA 1
ATOM 2008 C C . ILE A 1 251 ? -13.804 9.884 -1.376 1.00 97.94 251 ILE A C 1
ATOM 2010 O O . ILE A 1 251 ? -14.614 8.955 -1.327 1.00 97.94 251 ILE A O 1
ATOM 2014 N N . ASP A 1 252 ? -12.636 9.766 -2.006 1.00 97.69 252 ASP A N 1
ATOM 2015 C CA . ASP A 1 252 ? -12.206 8.629 -2.849 1.00 97.69 252 ASP A CA 1
ATOM 2016 C C . ASP A 1 252 ? -12.176 7.257 -2.138 1.00 97.69 252 ASP A C 1
ATOM 2018 O O . ASP A 1 252 ? -12.332 6.227 -2.784 1.00 97.69 252 ASP A O 1
ATOM 2022 N N . ALA A 1 253 ? -12.097 7.235 -0.807 1.00 98.06 253 ALA A N 1
ATOM 2023 C CA . ALA A 1 253 ? -12.143 6.032 0.031 1.00 98.06 253 ALA A CA 1
ATOM 2024 C C . ALA A 1 253 ? -13.549 5.626 0.530 1.00 98.06 253 ALA A C 1
ATOM 2026 O O . ALA A 1 253 ? -13.699 4.642 1.263 1.00 98.06 253 ALA A O 1
ATOM 2027 N N . TYR A 1 254 ? -14.588 6.410 0.226 1.00 98.44 254 TYR A N 1
ATOM 2028 C CA . TYR A 1 254 ? -15.935 6.234 0.777 1.00 98.44 254 TYR A CA 1
ATOM 2029 C C . TYR A 1 254 ? -16.876 5.506 -0.189 1.00 98.44 254 TYR A C 1
ATOM 2031 O O . TYR A 1 254 ? -16.942 5.822 -1.379 1.00 98.44 254 TYR A O 1
ATOM 2039 N N . CYS A 1 255 ? -17.664 4.569 0.347 1.00 98.38 255 CYS A N 1
ATOM 2040 C CA . CYS A 1 255 ? -18.771 3.927 -0.356 1.00 98.38 255 CYS A CA 1
ATOM 2041 C C . CYS A 1 255 ? -20.119 4.443 0.182 1.00 98.38 255 CYS A C 1
ATOM 2043 O O . CYS A 1 255 ? -20.512 4.046 1.288 1.00 98.38 255 CYS A O 1
ATOM 2045 N N . PRO A 1 256 ? -20.881 5.231 -0.601 1.00 98.00 256 PRO A N 1
ATOM 2046 C CA . PRO A 1 256 ? -22.180 5.761 -0.175 1.00 98.00 256 PRO A CA 1
ATOM 2047 C C . PRO A 1 256 ? -23.215 4.683 0.163 1.00 98.00 256 PRO A C 1
ATOM 2049 O O . PRO A 1 256 ? -23.997 4.848 1.092 1.00 98.00 256 PRO A O 1
ATOM 2052 N N . LYS A 1 257 ? -23.190 3.542 -0.542 1.00 98.19 257 LYS A N 1
ATOM 2053 C CA . LYS A 1 257 ? -24.120 2.423 -0.303 1.00 98.19 257 LYS A CA 1
ATOM 2054 C C . LYS A 1 257 ? -23.871 1.721 1.032 1.00 98.19 257 LYS A C 1
ATOM 2056 O O . LYS A 1 257 ? -24.816 1.356 1.718 1.00 98.19 257 LYS A O 1
ATOM 2061 N N . CYS A 1 258 ? -22.603 1.535 1.402 1.00 97.69 258 CYS A N 1
ATOM 2062 C CA . CYS A 1 258 ? -22.240 0.918 2.679 1.00 97.69 258 CYS A CA 1
ATOM 2063 C C . CYS A 1 258 ? -22.229 1.920 3.840 1.00 97.69 258 CYS A C 1
ATOM 2065 O O . CYS A 1 258 ? -22.160 1.499 4.992 1.00 97.69 258 CYS A O 1
ATOM 2067 N N . ASN A 1 259 ? -22.216 3.222 3.532 1.00 97.56 259 ASN A N 1
ATOM 2068 C CA . ASN A 1 259 ? -21.909 4.308 4.457 1.00 97.56 259 ASN A CA 1
ATOM 2069 C C . ASN A 1 259 ? -20.627 4.043 5.274 1.00 97.56 259 ASN A C 1
ATOM 2071 O O . ASN A 1 259 ? -20.598 4.158 6.500 1.00 97.56 259 ASN A O 1
ATOM 2075 N N . LYS A 1 260 ? -19.562 3.618 4.585 1.00 98.06 260 LYS A N 1
ATOM 2076 C CA . LYS A 1 260 ? -18.277 3.240 5.189 1.00 98.06 260 LYS A CA 1
ATOM 2077 C C . LYS A 1 260 ? -17.110 3.756 4.358 1.00 98.06 260 LYS A C 1
ATOM 2079 O O . LYS A 1 260 ? -17.214 3.880 3.138 1.00 98.06 260 LYS A O 1
ATOM 2084 N N . VAL A 1 261 ? -16.003 4.009 5.046 1.00 98.31 261 VAL A N 1
ATOM 2085 C CA . VAL A 1 261 ? -14.699 4.335 4.460 1.00 98.31 261 VAL A CA 1
ATOM 2086 C C . VAL A 1 261 ? -13.838 3.075 4.455 1.00 98.31 261 VAL A C 1
ATOM 2088 O O . VAL A 1 261 ? -13.951 2.249 5.362 1.00 98.31 261 VAL A O 1
ATOM 2091 N N . TYR A 1 262 ? -12.985 2.907 3.454 1.00 98.12 262 TYR A N 1
ATOM 2092 C CA . TYR A 1 262 ? -12.130 1.735 3.294 1.00 98.12 262 TYR A CA 1
ATOM 2093 C C . TYR A 1 262 ? -10.699 2.170 2.969 1.00 98.12 262 TYR A C 1
ATOM 2095 O O . TYR A 1 262 ? -10.522 3.102 2.204 1.00 98.12 262 TYR A O 1
ATOM 2103 N N . CYS A 1 263 ? -9.679 1.531 3.549 1.00 97.62 263 CYS A N 1
ATOM 2104 C CA . CYS A 1 263 ? -8.289 1.802 3.162 1.00 97.62 263 CYS A CA 1
ATOM 2105 C C . CYS A 1 263 ? -7.983 1.198 1.783 1.00 97.62 263 CYS A C 1
ATOM 2107 O O . CYS A 1 263 ? -8.753 0.373 1.289 1.00 97.62 263 CYS A O 1
ATOM 2109 N N . SER A 1 264 ? -6.834 1.548 1.206 1.00 96.00 264 SER A N 1
ATOM 2110 C CA . SER A 1 264 ? -6.365 1.050 -0.098 1.00 96.00 264 SER A CA 1
ATOM 2111 C C . SER A 1 264 ? -6.329 -0.481 -0.215 1.00 96.00 264 SER A C 1
ATOM 2113 O O . SER A 1 264 ? -6.566 -1.021 -1.289 1.00 96.00 264 SER A O 1
ATOM 2115 N N . GLU A 1 265 ? -6.109 -1.204 0.886 1.00 93.56 265 GLU A N 1
ATOM 2116 C CA . GLU A 1 265 ? -6.137 -2.675 0.894 1.00 93.56 265 GLU A CA 1
ATOM 2117 C C . GLU A 1 265 ? -7.554 -3.252 0.741 1.00 93.56 265 GLU A C 1
ATOM 2119 O O . GLU A 1 265 ? -7.743 -4.315 0.152 1.00 93.56 265 GLU A O 1
ATOM 2124 N N . HIS A 1 266 ? -8.566 -2.564 1.279 1.00 96.38 266 HIS A N 1
ATOM 2125 C CA . HIS A 1 266 ? -9.961 -3.024 1.280 1.00 96.38 266 HIS A CA 1
ATOM 2126 C C . HIS A 1 266 ? -10.826 -2.329 0.223 1.00 96.38 266 HIS A C 1
ATOM 2128 O O . HIS A 1 266 ? -11.948 -2.768 -0.036 1.00 96.38 266 HIS A O 1
ATOM 2134 N N . TYR A 1 267 ? -10.324 -1.255 -0.381 1.00 97.81 267 TYR A N 1
ATOM 2135 C CA . TYR A 1 267 ? -10.969 -0.513 -1.451 1.00 97.81 267 TYR A CA 1
ATOM 2136 C C . TYR A 1 267 ? -10.149 -0.663 -2.722 1.00 97.81 267 TYR A C 1
ATOM 2138 O O . TYR A 1 267 ? -9.217 0.093 -2.978 1.00 97.81 267 TYR A O 1
ATOM 2146 N N . ARG A 1 268 ? -10.472 -1.691 -3.506 1.00 96.38 268 ARG A N 1
ATOM 2147 C CA . ARG A 1 268 ? -9.705 -2.002 -4.714 1.00 96.38 268 ARG A CA 1
ATOM 2148 C C . ARG A 1 268 ? -9.895 -0.883 -5.720 1.00 96.38 268 ARG A C 1
ATOM 2150 O O . ARG A 1 268 ? -11.039 -0.572 -6.044 1.00 96.38 268 ARG A O 1
ATOM 2157 N N . THR A 1 269 ? -8.806 -0.325 -6.222 1.00 97.69 269 THR A N 1
ATOM 2158 C CA . THR A 1 269 ? -8.829 0.701 -7.262 1.00 97.69 269 THR A CA 1
ATOM 2159 C C . THR A 1 269 ? -8.353 0.128 -8.591 1.00 97.69 269 THR A C 1
ATOM 2161 O O . THR A 1 269 ? -7.625 -0.867 -8.634 1.00 97.69 269 THR A O 1
ATOM 2164 N N . ARG A 1 270 ? -8.821 0.710 -9.694 1.00 97.00 270 ARG A N 1
ATOM 2165 C CA . ARG A 1 270 ? -8.349 0.394 -11.041 1.00 97.00 270 ARG A CA 1
ATOM 2166 C C . ARG A 1 270 ? -8.439 1.631 -11.917 1.00 97.00 270 ARG A C 1
ATOM 2168 O O . ARG A 1 270 ? -9.541 2.136 -12.134 1.00 97.00 270 ARG A O 1
ATOM 2175 N N . GLU A 1 271 ? -7.292 2.039 -12.432 1.00 97.44 271 GLU A N 1
ATOM 2176 C CA . GLU A 1 271 ? -7.167 3.069 -13.458 1.00 97.44 271 GLU A CA 1
ATOM 2177 C C . GLU A 1 271 ? -7.695 2.549 -14.798 1.00 97.44 271 GLU A C 1
ATOM 2179 O O . GLU A 1 271 ? -7.560 1.364 -15.143 1.00 97.44 271 GLU A O 1
ATOM 2184 N N . VAL A 1 272 ? -8.303 3.449 -15.551 1.00 96.75 272 VAL A N 1
ATOM 2185 C CA . VAL A 1 272 ? -8.736 3.262 -16.925 1.00 96.75 272 VAL A CA 1
ATOM 2186 C C . VAL A 1 272 ? -7.963 4.259 -17.769 1.00 96.75 272 VAL A C 1
ATOM 2188 O O . VAL A 1 272 ? -7.839 5.428 -17.417 1.00 96.75 272 VAL A O 1
ATOM 2191 N N . TRP A 1 273 ? -7.410 3.746 -18.859 1.00 96.62 273 TRP A N 1
ATOM 2192 C CA . TRP A 1 273 ? -6.642 4.513 -19.820 1.00 96.62 273 TRP A CA 1
ATOM 2193 C C . TRP A 1 273 ? -7.386 4.460 -21.150 1.00 96.62 273 TRP A C 1
ATOM 2195 O O . TRP A 1 273 ? -7.747 3.360 -21.586 1.00 96.62 273 TRP A O 1
ATOM 2205 N N . ASP A 1 274 ? -7.599 5.614 -21.774 1.00 94.12 274 ASP A N 1
ATOM 2206 C CA . ASP A 1 274 ? -8.198 5.737 -23.102 1.00 94.12 274 ASP A CA 1
ATOM 2207 C C . ASP A 1 274 ? -7.231 6.454 -24.045 1.00 94.12 274 ASP A C 1
ATOM 2209 O O . ASP A 1 274 ? -6.594 7.440 -23.683 1.00 94.12 274 ASP A O 1
ATOM 2213 N N . GLU A 1 275 ? -7.034 5.886 -25.233 1.00 95.56 275 GLU A N 1
ATOM 2214 C CA . GLU A 1 275 ? -6.072 6.371 -26.238 1.00 95.56 275 GLU A CA 1
ATOM 2215 C C . GLU A 1 275 ? -4.640 6.640 -25.710 1.00 95.56 275 GLU A C 1
ATOM 2217 O O . GLU A 1 275 ? -3.889 7.440 -26.265 1.00 95.56 275 GLU A O 1
ATOM 2222 N N . GLY A 1 276 ? -4.227 5.937 -24.649 1.00 92.50 276 GLY A N 1
ATOM 2223 C CA . GLY A 1 276 ? -2.912 6.108 -24.017 1.00 92.50 276 GLY A CA 1
ATOM 2224 C C . GLY A 1 276 ? -2.836 7.245 -22.992 1.00 92.50 276 GLY A C 1
ATOM 2225 O O . GLY A 1 276 ? -1.758 7.493 -22.452 1.00 92.50 276 GLY A O 1
ATOM 2226 N N . PHE A 1 277 ? -3.957 7.894 -22.686 1.00 91.62 277 PHE A N 1
ATOM 2227 C CA . PHE A 1 277 ? -4.089 8.900 -21.638 1.00 91.62 277 PHE A CA 1
ATOM 2228 C C . PHE A 1 277 ? -4.878 8.348 -20.454 1.00 91.62 277 PHE A C 1
ATOM 2230 O O . PHE A 1 277 ? -5.674 7.421 -20.597 1.00 91.62 277 PHE A O 1
ATOM 2237 N N . TYR A 1 278 ? -4.616 8.898 -19.272 1.00 94.75 278 TYR A N 1
ATOM 2238 C CA . TYR A 1 278 ? -5.427 8.612 -18.097 1.00 94.75 278 TYR A CA 1
ATOM 2239 C C . TYR A 1 278 ? -6.836 9.161 -18.330 1.00 94.75 278 TYR A C 1
ATOM 2241 O O . TYR A 1 278 ? -6.971 10.332 -18.679 1.00 94.75 278 TYR A O 1
ATOM 2249 N N . ASP A 1 279 ? -7.840 8.302 -18.167 1.00 96.25 279 ASP A N 1
ATOM 2250 C CA . ASP A 1 279 ? -9.253 8.661 -18.296 1.00 96.25 279 ASP A CA 1
ATOM 2251 C C . ASP A 1 279 ? -9.868 8.816 -16.904 1.00 96.25 279 ASP A C 1
ATOM 2253 O O . ASP A 1 279 ? -10.215 9.912 -16.502 1.00 96.25 279 ASP A O 1
ATOM 2257 N N . CYS A 1 280 ? -9.927 7.736 -16.118 1.00 97.31 280 CYS A N 1
ATOM 2258 C CA . CYS A 1 280 ? -10.513 7.785 -14.779 1.00 97.31 280 CYS A CA 1
ATOM 2259 C C . CYS A 1 280 ? -10.020 6.642 -13.881 1.00 97.31 280 CYS A C 1
ATOM 2261 O O . CYS A 1 280 ? -9.444 5.649 -14.337 1.00 97.31 280 CYS A O 1
ATOM 2263 N N . THR A 1 281 ? -10.318 6.714 -12.582 1.00 97.94 281 THR A N 1
ATOM 2264 C CA . THR A 1 281 ? -10.122 5.605 -11.639 1.00 97.94 281 THR A CA 1
ATOM 2265 C C . THR A 1 281 ? -11.439 5.154 -11.028 1.00 97.94 281 THR A C 1
ATOM 2267 O O . THR A 1 281 ? -12.220 5.930 -10.475 1.00 97.94 281 THR A O 1
ATOM 2270 N N . TYR A 1 282 ? -11.663 3.841 -11.034 1.00 98.50 282 TYR A N 1
ATOM 2271 C CA . TYR A 1 282 ? -12.778 3.211 -10.333 1.00 98.50 282 TYR A CA 1
ATOM 2272 C C . TYR A 1 282 ? -12.335 2.584 -9.012 1.00 98.50 282 TYR A C 1
ATOM 2274 O O . TYR A 1 282 ? -11.270 1.980 -8.928 1.00 98.50 282 TYR A O 1
ATOM 2282 N N . GLY A 1 283 ? -13.198 2.661 -7.999 1.00 97.94 283 GLY A N 1
ATOM 2283 C CA . GLY A 1 283 ? -13.060 1.987 -6.710 1.00 97.94 283 GLY A CA 1
ATOM 2284 C C . GLY A 1 283 ? -14.157 0.943 -6.476 1.00 97.94 283 GLY A C 1
ATOM 2285 O O . GLY A 1 283 ? -15.314 1.158 -6.849 1.00 97.94 283 GLY A O 1
ATOM 2286 N N . TRP A 1 284 ? -13.809 -0.173 -5.829 1.00 98.44 284 TRP A N 1
ATOM 2287 C CA . TRP A 1 284 ? -14.727 -1.235 -5.405 1.00 98.44 284 TRP A CA 1
ATOM 2288 C C . TRP A 1 284 ? -14.588 -1.517 -3.912 1.00 98.44 284 TRP A C 1
ATOM 2290 O O . TRP A 1 284 ? -13.516 -1.908 -3.441 1.00 98.44 284 TRP A O 1
ATOM 2300 N N . CYS A 1 285 ? -15.699 -1.412 -3.178 1.00 98.38 285 CYS A N 1
ATOM 2301 C CA . CYS A 1 285 ? -15.728 -1.814 -1.773 1.00 98.38 285 CYS A CA 1
ATOM 2302 C C . CYS A 1 285 ? -15.739 -3.348 -1.603 1.00 98.38 285 CYS A C 1
ATOM 2304 O O . CYS A 1 285 ? -15.987 -4.077 -2.570 1.00 98.38 285 CYS A O 1
ATOM 2306 N N . PRO A 1 286 ? -15.544 -3.861 -0.372 1.00 96.44 286 PRO A N 1
ATOM 2307 C CA . PRO A 1 286 ? -15.637 -5.293 -0.073 1.00 96.44 286 PRO A CA 1
ATOM 2308 C C . PRO A 1 286 ? -16.996 -5.920 -0.414 1.00 96.44 286 PRO A C 1
ATOM 2310 O O . PRO A 1 286 ? -17.046 -7.092 -0.765 1.00 96.44 286 PRO A O 1
ATOM 2313 N N . GLU A 1 287 ? -18.079 -5.135 -0.387 1.00 96.44 287 GLU A N 1
ATOM 2314 C CA . GLU A 1 287 ? -19.428 -5.572 -0.795 1.00 96.44 287 GLU A CA 1
ATOM 2315 C C . GLU A 1 287 ? -19.628 -5.550 -2.326 1.00 96.44 287 GLU A C 1
ATOM 2317 O O . GLU A 1 287 ? -20.722 -5.795 -2.825 1.00 96.44 287 GLU A O 1
ATOM 2322 N N . GLY A 1 288 ? -18.593 -5.207 -3.100 1.00 97.00 288 GLY A N 1
ATOM 2323 C CA . GLY A 1 288 ? -18.627 -5.195 -4.564 1.00 97.00 288 GLY A CA 1
ATOM 2324 C C . GLY A 1 288 ? -19.241 -3.942 -5.197 1.00 97.00 288 GLY A C 1
ATOM 2325 O O . GLY A 1 288 ? -19.336 -3.866 -6.422 1.00 97.00 288 GLY A O 1
ATOM 2326 N N . HIS A 1 289 ? -19.628 -2.932 -4.411 1.00 98.44 289 HIS A N 1
ATOM 2327 C CA . HIS A 1 289 ? -20.125 -1.669 -4.956 1.00 98.44 289 HIS A CA 1
ATOM 2328 C C . HIS A 1 289 ? -19.008 -0.904 -5.677 1.00 98.44 289 HIS A C 1
ATOM 2330 O O . HIS A 1 289 ? -18.023 -0.515 -5.049 1.00 98.44 289 HIS A O 1
ATOM 2336 N N . LYS A 1 290 ? -19.202 -0.670 -6.979 1.00 98.19 290 LYS A N 1
ATOM 2337 C CA . LYS A 1 290 ? -18.319 0.108 -7.859 1.00 98.19 290 LYS A CA 1
ATOM 2338 C C . LYS A 1 290 ? -18.712 1.590 -7.870 1.00 98.19 290 LYS A C 1
ATOM 2340 O O . LYS A 1 290 ? -19.907 1.885 -7.945 1.00 98.19 290 LYS A O 1
ATOM 2345 N N . ARG A 1 291 ? -17.734 2.503 -7.880 1.00 97.62 291 ARG A N 1
ATOM 2346 C CA . ARG A 1 291 ? -17.923 3.924 -8.238 1.00 97.62 291 ARG A CA 1
ATOM 2347 C C . ARG A 1 291 ? -16.671 4.508 -8.897 1.00 97.62 291 ARG A C 1
ATOM 2349 O O . ARG A 1 291 ? -15.582 4.006 -8.645 1.00 97.62 291 ARG A O 1
ATOM 2356 N N . MET A 1 292 ? -16.827 5.560 -9.693 1.00 97.81 292 MET A N 1
ATOM 2357 C CA . MET A 1 292 ? -15.707 6.405 -10.124 1.00 97.81 292 MET A CA 1
ATOM 2358 C C . MET A 1 292 ? -15.245 7.250 -8.931 1.00 97.81 292 MET A C 1
ATOM 2360 O O . MET A 1 292 ? -16.090 7.726 -8.163 1.00 97.81 292 MET A O 1
ATOM 2364 N N . ILE A 1 293 ? -13.938 7.328 -8.699 1.00 97.31 293 ILE A N 1
ATOM 2365 C CA . ILE A 1 293 ? -13.336 7.998 -7.530 1.00 97.31 293 ILE A CA 1
ATOM 2366 C C . ILE A 1 293 ? -12.366 9.116 -7.895 1.00 97.31 293 ILE A C 1
ATOM 2368 O O . ILE A 1 293 ? -12.040 9.933 -7.027 1.00 97.31 293 ILE A O 1
ATOM 2372 N N . ASP A 1 294 ? -11.964 9.132 -9.158 1.00 96.50 294 ASP A N 1
ATOM 2373 C CA . ASP A 1 294 ? -11.115 10.125 -9.789 1.00 96.50 294 ASP A CA 1
ATOM 2374 C C . ASP A 1 294 ? -11.422 10.123 -11.293 1.00 96.50 294 ASP A C 1
ATOM 2376 O O . ASP A 1 294 ? -11.724 9.052 -11.833 1.00 96.50 294 ASP A O 1
ATOM 2380 N N . ASP A 1 295 ? -11.394 11.301 -11.903 1.00 93.50 295 ASP A N 1
ATOM 2381 C CA . ASP A 1 295 ? -11.712 11.633 -13.301 1.00 93.50 295 ASP A CA 1
ATOM 2382 C C . ASP A 1 295 ? -10.777 12.778 -13.730 1.00 93.50 295 ASP A C 1
ATOM 2384 O O . ASP A 1 295 ? -10.448 13.611 -12.846 1.00 93.50 295 ASP A O 1
#

Foldseek 3Di:
DPPLVVLVVVLVVLLVVLVVLLVLLVVLLVVLVVVLVVLVVPDDVPDPDDDDDDDPPQDAPVNQDPVNSVLLNVLSVLLSVLLVVLSVLLVPADSDDDDSLLVSLVVSVVSLVSSVVSLVVNLVVLVSHPDPSSVVSSVSNVVSSVSSSVSSVVSSCSSNPCPQQDQDPAQWDDPDLFKIFGAFRGHRHGAKIWGWQQDPVHNATFIWIDHAPDTDTHHNVCRVVLSVCRVVSVVLVQQVVCCVGPHVQRHLQADNVVRGGHHCVQWPKDWDADPNHTDFMWTAGNVGDIDTRGD